Protein AF-U4L2K5-F1 (afdb_monomer_lite)

Sequence (339 aa):
MEVSTLPKITPEMVKQIQQLEGQKTSLEKEVEFLRQKEIHLQKEVDKTGQDVFSKDMAMVLKRYYEMEEQFGQMKKEIKQDVKNVLAKKEKKIVQQVQGHLVETEKRMQGNFVDNVKKMQEHVEKRLGETEDHFKQQSAGRVIENEKQIQQKVKESIVEHGQKIRKQLDKCLEDNEKKMQEHEKEVKQQVNQRIEENEKKMKEQTDIILTSDSLMKEATHKAVDAHTIVLGETVNEQGYFTTMIPMKRLPDNMVQITGAYGGGCLYVELDKIKTYDDFKNLIRSVWGLDLKLVGNSSYLIDGWASYFDVNWPGPYLKFKRIIITPYYNCPEEHLVNCTT

Organism: Pyronema omphalodes (strain CBS 100304) (NCBI:txid1076935)

Structure (mmCIF, N/CA/C/O backbone):
data_AF-U4L2K5-F1
#
_entry.id   AF-U4L2K5-F1
#
loop_
_atom_site.group_PDB
_atom_site.id
_atom_site.type_symbol
_atom_site.label_atom_id
_atom_site.label_alt_id
_atom_site.label_comp_id
_atom_site.label_asym_id
_atom_site.label_entity_id
_atom_site.label_seq_id
_atom_site.pdbx_PDB_ins_code
_atom_site.Cartn_x
_atom_site.Cartn_y
_atom_site.Cartn_z
_atom_site.occupancy
_atom_site.B_iso_or_equiv
_atom_site.auth_seq_id
_atom_site.auth_comp_id
_atom_site.auth_asym_id
_atom_site.auth_atom_id
_atom_site.pdbx_PDB_model_num
ATOM 1 N N . MET A 1 1 ? -40.982 11.598 57.423 1.00 38.91 1 MET A N 1
ATOM 2 C CA . MET A 1 1 ? -41.996 12.191 58.319 1.00 38.91 1 MET A CA 1
ATOM 3 C C . MET A 1 1 ? -43.340 11.640 57.884 1.00 38.91 1 MET A C 1
ATOM 5 O O . MET A 1 1 ? -43.908 12.153 56.932 1.00 38.91 1 MET A O 1
ATOM 9 N N . GLU A 1 2 ? -43.791 10.542 58.488 1.00 37.28 2 GLU A N 1
ATOM 10 C CA . GLU A 1 2 ? -45.119 9.984 58.210 1.00 37.28 2 GLU A CA 1
ATOM 11 C C . GLU A 1 2 ? -46.118 10.537 59.225 1.00 37.28 2 GLU A C 1
ATOM 13 O O . GLU A 1 2 ? -45.941 10.422 60.438 1.00 37.28 2 GLU A O 1
ATOM 18 N N . VAL A 1 3 ? -47.137 11.211 58.697 1.00 44.41 3 VAL A N 1
ATOM 19 C CA . VAL A 1 3 ? -48.246 11.807 59.438 1.00 44.41 3 VAL A CA 1
ATOM 20 C C . VAL A 1 3 ? -49.166 10.672 59.890 1.00 44.41 3 VAL A C 1
ATOM 22 O O . VAL A 1 3 ? -49.877 10.083 59.079 1.00 44.41 3 VAL A O 1
ATOM 25 N N . SER A 1 4 ? -49.130 10.350 61.186 1.00 37.19 4 SER A N 1
ATOM 26 C CA . SER A 1 4 ? -50.025 9.369 61.807 1.00 37.19 4 SER A CA 1
ATOM 27 C C . SER A 1 4 ? -51.465 9.882 61.746 1.00 37.19 4 SER A C 1
ATOM 29 O O . SER A 1 4 ? -51.830 10.852 62.413 1.00 37.19 4 SER A O 1
ATOM 31 N N . THR A 1 5 ? -52.273 9.268 60.886 1.00 47.41 5 THR A N 1
ATOM 32 C CA . THR A 1 5 ? -53.697 9.568 60.738 1.00 47.41 5 THR A CA 1
ATOM 33 C C . THR A 1 5 ? -54.486 8.794 61.793 1.00 47.41 5 THR A C 1
ATOM 35 O O . THR A 1 5 ? -54.410 7.570 61.875 1.00 47.41 5 THR A O 1
ATOM 38 N N . LEU A 1 6 ? -55.232 9.523 62.632 1.00 47.41 6 LEU A N 1
ATOM 39 C CA . LEU A 1 6 ? -56.111 8.957 63.661 1.00 47.41 6 LEU A CA 1
ATOM 40 C C . LEU A 1 6 ? -57.163 8.022 63.027 1.00 47.41 6 LEU A C 1
ATOM 42 O O . LEU A 1 6 ? -57.763 8.390 62.011 1.00 47.41 6 LEU A O 1
ATOM 46 N N . PRO A 1 7 ? -57.422 6.838 63.614 1.00 53.41 7 PRO A N 1
ATOM 47 C CA . PRO A 1 7 ? -58.379 5.883 63.069 1.00 53.41 7 PRO A CA 1
ATOM 48 C C . PRO A 1 7 ? -59.796 6.472 63.038 1.00 53.41 7 PRO A C 1
ATOM 50 O O . PRO A 1 7 ? -60.310 6.967 64.042 1.00 53.41 7 PRO A O 1
ATOM 53 N N . LYS A 1 8 ? -60.430 6.409 61.860 1.00 64.25 8 LYS A N 1
ATOM 54 C CA . LYS A 1 8 ? -61.833 6.789 61.653 1.00 64.25 8 LYS A CA 1
ATOM 55 C C . LYS A 1 8 ? -62.739 5.841 62.443 1.00 64.25 8 LYS A C 1
ATOM 57 O O . LYS A 1 8 ? -62.682 4.630 62.247 1.00 64.25 8 LYS A O 1
ATOM 62 N N . ILE A 1 9 ? -63.583 6.409 63.305 1.00 59.47 9 ILE A N 1
ATOM 63 C CA . ILE A 1 9 ? -64.599 5.690 64.086 1.00 59.47 9 ILE A CA 1
ATOM 64 C C . ILE A 1 9 ? -65.536 4.965 63.111 1.00 59.47 9 ILE A C 1
ATOM 66 O O . ILE A 1 9 ? -66.189 5.603 62.284 1.00 59.47 9 ILE A O 1
ATOM 70 N N . THR A 1 10 ? -65.582 3.634 63.178 1.00 70.81 10 THR A N 1
ATOM 71 C CA . THR A 1 10 ? -66.455 2.826 62.319 1.00 70.81 10 THR A CA 1
ATOM 72 C C . THR A 1 10 ? -67.889 2.795 62.869 1.00 70.81 10 THR A C 1
ATOM 74 O O . THR A 1 10 ? -68.088 2.935 64.078 1.00 70.81 10 THR A O 1
ATOM 77 N N . PRO A 1 11 ? -68.915 2.574 62.022 1.00 76.06 11 PRO A N 1
ATOM 78 C CA . PRO A 1 11 ? -70.312 2.446 62.465 1.00 76.06 11 PRO A CA 1
ATOM 79 C C . PRO A 1 11 ? -70.510 1.389 63.564 1.00 76.06 11 PRO A C 1
ATOM 81 O O . PRO A 1 11 ? -71.380 1.508 64.423 1.00 76.06 11 PRO A O 1
ATOM 84 N N . GLU A 1 12 ? -69.654 0.370 63.568 1.00 74.62 12 GLU A N 1
ATOM 85 C CA . GLU A 1 12 ? -69.639 -0.707 64.553 1.00 74.62 12 GLU A CA 1
ATOM 86 C C . GLU A 1 12 ? -69.120 -0.242 65.924 1.00 74.62 12 GLU A C 1
ATOM 88 O O . GLU A 1 12 ? -69.688 -0.606 66.954 1.00 74.62 12 GLU A O 1
ATOM 93 N N . MET A 1 13 ? -68.128 0.659 65.946 1.00 72.00 13 MET A N 1
ATOM 94 C CA . MET A 1 13 ? -67.676 1.327 67.173 1.00 72.00 13 MET A CA 1
ATOM 95 C C . MET A 1 13 ? -68.765 2.244 67.746 1.00 72.00 13 MET A C 1
ATOM 97 O O . MET A 1 13 ? -68.946 2.280 68.959 1.00 72.00 13 MET A O 1
ATOM 101 N N . VAL A 1 14 ? -69.544 2.929 66.899 1.00 76.44 14 VAL A N 1
ATOM 102 C CA . VAL A 1 14 ? -70.680 3.762 67.348 1.00 76.44 14 VAL A CA 1
ATOM 103 C C . VAL A 1 14 ? -71.765 2.910 68.015 1.00 76.44 14 VAL A C 1
ATOM 105 O O . VAL A 1 14 ? -72.284 3.278 69.069 1.00 76.44 14 VAL A O 1
ATOM 108 N N . LYS A 1 15 ? -72.071 1.734 67.452 1.00 81.56 15 LYS A N 1
ATOM 109 C CA . LYS A 1 15 ? -73.051 0.800 68.024 1.00 81.56 15 LYS A CA 1
ATOM 110 C C . LYS A 1 15 ? -72.598 0.240 69.378 1.00 81.56 15 LYS A C 1
ATOM 112 O O . LYS A 1 15 ? -73.410 0.126 70.293 1.00 81.56 15 LYS A O 1
ATOM 117 N N . GLN A 1 16 ? -71.305 -0.057 69.529 1.00 77.06 16 GLN A N 1
ATOM 118 C CA . GLN A 1 16 ? -70.734 -0.461 70.819 1.00 77.06 16 GLN A CA 1
ATOM 119 C C . GLN A 1 16 ? -70.794 0.669 71.853 1.00 77.06 16 GLN A C 1
ATOM 121 O O . GLN A 1 16 ? -71.140 0.409 73.002 1.00 77.06 16 GLN A O 1
ATOM 126 N N . ILE A 1 17 ? -70.527 1.919 71.452 1.00 77.38 17 ILE A N 1
ATOM 127 C CA . ILE A 1 17 ? -70.644 3.085 72.342 1.00 77.38 17 ILE A CA 1
ATOM 128 C C . ILE A 1 17 ? -72.085 3.236 72.853 1.00 77.38 17 ILE A C 1
ATOM 130 O O . ILE A 1 17 ? -72.279 3.334 74.060 1.00 77.38 17 ILE A O 1
ATOM 134 N N . GLN A 1 18 ? -73.099 3.146 71.984 1.00 81.81 18 GLN A N 1
ATOM 135 C CA . GLN A 1 18 ? -74.509 3.215 72.407 1.00 81.81 18 GLN A CA 1
ATOM 136 C C . GLN A 1 18 ? -74.919 2.064 73.335 1.00 81.81 18 GLN A C 1
ATOM 138 O O . GLN A 1 18 ? -75.668 2.262 74.292 1.00 81.81 18 GLN A O 1
ATOM 143 N N . GLN A 1 19 ? -74.425 0.851 73.079 1.00 83.06 19 GLN A N 1
ATOM 144 C CA . GLN A 1 19 ? -74.710 -0.297 73.938 1.00 83.06 19 GLN A CA 1
ATOM 145 C C . GLN A 1 19 ? -74.076 -0.130 75.328 1.00 83.06 19 GLN A C 1
ATOM 147 O O . GLN A 1 19 ? -74.708 -0.448 76.337 1.00 83.06 19 GLN A O 1
ATOM 152 N N . LEU A 1 20 ? -72.861 0.422 75.387 1.00 82.00 20 LEU A N 1
ATOM 153 C CA . LEU A 1 20 ? -72.182 0.762 76.637 1.00 82.00 20 LEU A CA 1
ATOM 154 C C . LEU A 1 20 ? -72.890 1.901 77.384 1.00 82.00 20 LEU A C 1
ATOM 156 O O . LEU A 1 20 ? -73.003 1.841 78.607 1.00 82.00 20 LEU A O 1
ATOM 160 N N . GLU A 1 21 ? -73.421 2.904 76.681 1.00 81.38 21 GLU A N 1
ATOM 161 C CA . GLU A 1 21 ? -74.226 3.973 77.288 1.00 81.38 21 GLU A CA 1
ATOM 162 C C . GLU A 1 21 ? -75.517 3.435 77.916 1.00 81.38 21 GLU A C 1
ATOM 164 O O . GLU A 1 21 ? -75.841 3.808 79.046 1.00 81.38 21 GLU A O 1
ATOM 169 N N . GLY A 1 22 ? -76.207 2.502 77.249 1.00 83.69 22 GLY A N 1
ATOM 170 C CA . GLY A 1 22 ? -77.391 1.836 77.800 1.00 83.69 22 GLY A CA 1
ATOM 171 C C . GLY A 1 22 ? -77.080 0.983 79.035 1.00 83.69 22 GLY A C 1
ATOM 172 O O . GLY A 1 22 ? -77.807 1.026 80.029 1.00 83.69 22 GLY A O 1
ATOM 173 N N . GLN A 1 23 ? -75.958 0.254 79.019 1.00 81.56 23 GLN A N 1
ATOM 174 C CA . GLN A 1 23 ? -75.482 -0.487 80.193 1.00 81.56 23 GLN A CA 1
ATOM 175 C C . GLN A 1 23 ? -75.132 0.451 81.352 1.00 81.56 23 GLN A C 1
ATOM 177 O O . GLN A 1 23 ? -75.484 0.167 82.497 1.00 81.56 23 GLN A O 1
ATOM 182 N N . LYS A 1 24 ? -74.508 1.599 81.058 1.00 84.88 24 LYS A N 1
ATOM 183 C CA . LYS A 1 24 ? -74.199 2.628 82.054 1.00 84.88 24 LYS A CA 1
ATOM 184 C C . LYS A 1 24 ? -75.468 3.165 82.718 1.00 84.88 24 LYS A C 1
ATOM 186 O O . LYS A 1 24 ? -75.514 3.227 83.941 1.00 84.88 24 LYS A O 1
ATOM 191 N N . THR A 1 25 ? -76.516 3.476 81.949 1.00 83.94 25 THR A N 1
ATOM 192 C CA . THR A 1 25 ? -77.774 3.996 82.523 1.00 83.94 25 THR A CA 1
ATOM 193 C C . THR A 1 25 ? -78.495 2.953 83.377 1.00 83.94 25 THR A C 1
ATOM 195 O O . THR A 1 25 ? -79.117 3.294 84.383 1.00 83.94 25 THR A O 1
ATOM 198 N N . SER A 1 26 ? -78.426 1.675 82.990 1.00 84.81 26 SER A N 1
ATOM 199 C CA . SER A 1 26 ? -78.981 0.576 83.788 1.00 84.81 26 SER A CA 1
ATOM 200 C C . SER A 1 26 ? -78.246 0.426 85.121 1.00 84.81 26 SER A C 1
ATOM 202 O O . SER A 1 26 ? -78.888 0.320 86.163 1.00 84.81 26 SER A O 1
ATOM 204 N N . LEU A 1 27 ? -76.911 0.477 85.094 1.00 83.69 27 LEU A N 1
ATOM 205 C CA . LEU A 1 27 ? -76.077 0.411 86.295 1.00 83.69 27 LEU A CA 1
ATOM 206 C C . LEU A 1 27 ? -76.299 1.616 87.216 1.00 83.69 27 LEU A C 1
ATOM 208 O O . LEU A 1 27 ? -76.388 1.443 88.426 1.00 83.69 27 LEU A O 1
ATOM 212 N N . GLU A 1 28 ? -76.446 2.825 86.670 1.00 85.62 28 GLU A N 1
ATOM 213 C CA . GLU A 1 28 ? -76.750 4.024 87.466 1.00 85.62 28 GLU A CA 1
ATOM 214 C C . GLU A 1 28 ? -78.087 3.893 88.215 1.00 85.62 28 GLU A C 1
ATOM 216 O O . GLU A 1 28 ? -78.164 4.241 89.393 1.00 85.62 28 GLU A O 1
ATOM 221 N N . LYS A 1 29 ? -79.122 3.321 87.580 1.00 87.69 29 LYS A N 1
ATOM 222 C CA . LYS A 1 29 ? -80.415 3.054 88.238 1.00 87.69 29 LYS A CA 1
ATOM 223 C C . LYS A 1 29 ? -80.310 2.007 89.346 1.00 87.69 29 LYS A C 1
ATOM 225 O O . LYS A 1 29 ? -80.959 2.149 90.379 1.00 87.69 29 LYS A O 1
ATOM 230 N N . GLU A 1 30 ? -79.510 0.966 89.141 1.00 83.38 30 GLU A N 1
ATOM 231 C CA . GLU A 1 30 ? -79.299 -0.081 90.142 1.00 83.38 30 GLU A CA 1
ATOM 232 C C . GLU A 1 30 ? -78.505 0.440 91.348 1.00 83.38 30 GLU A C 1
ATOM 234 O O . GLU A 1 30 ? -78.874 0.173 92.491 1.00 83.38 30 GLU A O 1
ATOM 239 N N . VAL A 1 31 ? -77.484 1.272 91.114 1.00 82.81 31 VAL A N 1
ATOM 240 C CA . VAL A 1 31 ? -76.741 1.960 92.183 1.00 82.81 31 VAL A CA 1
ATOM 241 C C . VAL A 1 31 ? -77.657 2.885 92.988 1.00 82.81 31 VAL A C 1
ATOM 243 O O . VAL A 1 31 ? -77.577 2.900 94.216 1.00 82.81 31 VAL A O 1
ATOM 246 N N . GLU A 1 32 ? -78.557 3.620 92.332 1.00 86.19 32 GLU A N 1
ATOM 247 C CA . GLU A 1 32 ? -79.515 4.492 93.021 1.00 86.19 32 GLU A CA 1
ATOM 248 C C . GLU A 1 32 ? -80.523 3.688 93.861 1.00 86.19 32 GLU A C 1
ATOM 250 O O . GLU A 1 32 ? -80.792 4.030 95.014 1.00 86.19 32 GLU A O 1
ATOM 255 N N . PHE A 1 33 ? -81.022 2.565 93.332 1.00 86.50 33 PHE A N 1
ATOM 256 C CA . PHE A 1 33 ? -81.878 1.642 94.083 1.00 86.50 33 PHE A CA 1
ATOM 257 C C . PHE A 1 33 ? -81.169 1.082 95.325 1.00 86.50 33 PHE A C 1
ATOM 259 O O . PHE A 1 33 ? -81.748 1.044 96.414 1.00 86.50 33 PHE A O 1
ATOM 266 N N . LEU A 1 34 ? -79.900 0.688 95.187 1.00 82.25 34 LEU A N 1
ATOM 267 C CA . LEU A 1 34 ? -79.103 0.182 96.301 1.00 82.25 34 LEU A CA 1
ATOM 268 C C . LEU A 1 34 ? -78.841 1.263 97.359 1.00 82.25 34 LEU A C 1
ATOM 270 O O . LEU A 1 34 ? -78.995 0.972 98.545 1.00 82.25 34 LEU A O 1
ATOM 274 N N . ARG A 1 35 ? -78.567 2.514 96.963 1.00 83.19 35 ARG A N 1
ATOM 275 C CA . ARG A 1 35 ? -78.463 3.650 97.901 1.00 83.19 35 ARG A CA 1
ATOM 276 C C . ARG A 1 35 ? -79.750 3.886 98.681 1.00 83.19 35 ARG A C 1
ATOM 278 O O . ARG A 1 35 ? -79.703 4.130 99.884 1.00 83.19 35 ARG A O 1
ATOM 285 N N . GLN A 1 36 ? -80.914 3.792 98.036 1.00 82.19 36 GLN A N 1
ATOM 286 C CA . GLN A 1 36 ? -82.183 3.934 98.756 1.00 82.19 36 GLN A CA 1
ATOM 287 C C . GLN A 1 36 ? -82.405 2.809 99.771 1.00 82.19 36 GLN A C 1
ATOM 289 O O . GLN A 1 36 ? -82.884 3.061 100.880 1.00 82.19 36 GLN A O 1
ATOM 294 N N . LYS A 1 37 ? -82.018 1.578 99.423 1.00 80.81 37 LYS A N 1
ATOM 295 C CA . LYS A 1 37 ? -82.092 0.430 100.333 1.00 80.81 37 LYS A CA 1
ATOM 296 C C . LYS A 1 37 ? -81.130 0.574 101.517 1.00 80.81 37 LYS A C 1
ATOM 298 O O . LYS A 1 37 ? -81.515 0.270 102.643 1.00 80.81 37 LYS A O 1
ATOM 303 N N . GLU A 1 38 ? -79.927 1.095 101.284 1.00 77.44 38 GLU A N 1
ATOM 304 C CA . GLU A 1 38 ? -78.950 1.427 102.327 1.00 77.44 38 GLU A CA 1
ATOM 305 C C . GLU A 1 38 ? -79.503 2.480 103.300 1.00 77.44 38 GLU A C 1
ATOM 307 O O . GLU A 1 38 ? -79.498 2.258 104.507 1.00 77.44 38 GLU A O 1
ATOM 312 N N . ILE A 1 39 ? -80.091 3.572 102.793 1.00 80.44 39 ILE A N 1
ATOM 313 C CA . ILE A 1 39 ? -80.720 4.612 103.629 1.00 80.44 39 ILE A CA 1
ATOM 314 C C . ILE A 1 39 ? -81.866 4.036 104.477 1.00 80.44 39 ILE A C 1
ATOM 316 O O . ILE A 1 39 ? -82.039 4.426 105.634 1.00 80.44 39 ILE A O 1
ATOM 320 N N . HIS A 1 40 ? -82.666 3.118 103.925 1.00 78.69 40 HIS A N 1
ATOM 321 C CA . HIS A 1 40 ? -83.733 2.462 104.681 1.00 78.69 40 HIS A CA 1
ATOM 322 C C . HIS A 1 40 ? -83.171 1.572 105.797 1.00 78.69 40 HIS A C 1
ATOM 324 O O . HIS A 1 40 ? -83.651 1.654 106.929 1.00 78.69 40 HIS A O 1
ATOM 330 N N . LEU A 1 41 ? -82.164 0.751 105.500 1.00 76.31 41 LEU A N 1
ATOM 331 C CA . LEU A 1 41 ? -81.536 -0.121 106.492 1.00 76.31 41 LEU A CA 1
ATOM 332 C C . LEU A 1 41 ? -80.836 0.691 107.587 1.00 76.31 41 LEU A C 1
ATOM 334 O O . LEU A 1 41 ? -80.987 0.369 108.761 1.00 76.31 41 LEU A O 1
ATOM 338 N N . GLN A 1 42 ? -80.176 1.799 107.238 1.00 72.38 42 GLN A N 1
ATOM 339 C CA . GLN A 1 42 ? -79.571 2.710 108.211 1.00 72.38 42 GLN A CA 1
ATOM 340 C C . GLN A 1 42 ? -80.623 3.271 109.186 1.00 72.38 42 GLN A C 1
ATOM 342 O O . GLN A 1 42 ? -80.411 3.266 110.395 1.00 72.38 42 GLN A O 1
ATOM 347 N N . LYS A 1 43 ? -81.810 3.648 108.682 1.00 76.44 43 LYS A N 1
ATOM 348 C CA . LYS A 1 43 ? -82.945 4.093 109.515 1.00 76.44 43 LYS A CA 1
ATOM 349 C C . LYS A 1 43 ? -83.533 2.996 110.407 1.00 76.44 43 LYS A C 1
ATOM 351 O O . LYS A 1 43 ? -84.121 3.325 111.436 1.00 76.44 43 LYS A O 1
ATOM 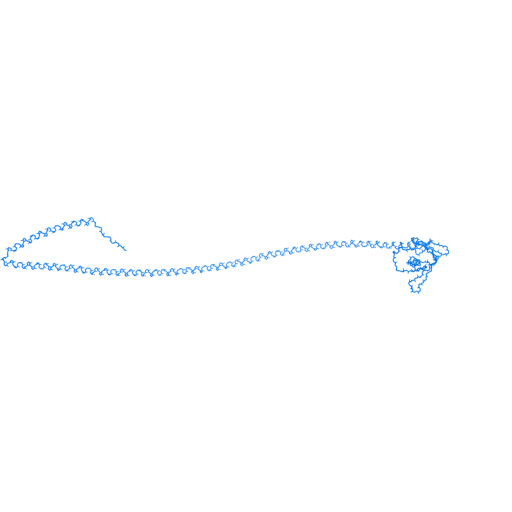356 N N . GLU A 1 44 ? -83.460 1.723 110.017 1.00 67.88 44 GLU A N 1
ATOM 357 C CA . GLU A 1 44 ? -83.874 0.610 110.885 1.00 67.88 44 GLU A CA 1
ATOM 358 C C . GLU A 1 44 ? -82.842 0.336 111.976 1.00 67.88 44 GLU A C 1
ATOM 360 O O . GLU A 1 44 ? -83.218 0.196 113.139 1.00 67.88 44 GLU A O 1
ATOM 365 N N . VAL A 1 45 ? -81.553 0.360 111.629 1.00 64.56 45 VAL A N 1
ATOM 366 C CA . VAL A 1 45 ? -80.449 0.207 112.586 1.00 64.56 45 VAL A CA 1
ATOM 367 C C . VAL A 1 45 ? -80.507 1.299 113.661 1.00 64.56 45 VAL A C 1
ATOM 369 O O . VAL A 1 45 ? -80.427 0.978 114.850 1.00 64.56 45 VAL A O 1
ATOM 372 N N . ASP A 1 46 ? -80.764 2.553 113.271 1.00 65.62 46 ASP A N 1
ATOM 373 C CA . ASP A 1 46 ? -80.918 3.686 114.197 1.00 65.62 46 ASP A CA 1
ATOM 374 C C . ASP A 1 46 ? -82.132 3.531 115.145 1.00 65.62 46 ASP A C 1
ATOM 376 O O . ASP A 1 46 ? -82.118 4.058 116.259 1.00 65.62 46 ASP A O 1
ATOM 380 N N . LYS A 1 47 ? -83.174 2.774 114.758 1.00 64.62 47 LYS A N 1
ATOM 381 C CA . LYS A 1 47 ? -84.355 2.490 115.605 1.00 64.62 47 LYS A CA 1
ATOM 382 C C . LYS A 1 47 ? -84.132 1.359 116.612 1.00 64.62 47 LYS A C 1
ATOM 384 O O . LYS A 1 47 ? -84.801 1.329 117.641 1.00 64.62 47 LYS A O 1
ATOM 389 N N . THR A 1 48 ? -83.203 0.445 116.345 1.00 56.03 48 THR A N 1
ATOM 390 C CA . THR A 1 48 ? -82.880 -0.712 117.209 1.00 56.03 48 THR A CA 1
ATOM 391 C C . THR A 1 48 ? -81.737 -0.458 118.205 1.00 56.03 48 THR A C 1
ATOM 393 O O . THR A 1 48 ? -81.248 -1.383 118.856 1.00 56.03 48 THR A O 1
ATOM 396 N N . GLY A 1 49 ? -81.305 0.798 118.353 1.00 49.28 49 GLY A N 1
ATOM 397 C CA . GLY A 1 49 ? -80.159 1.229 119.161 1.00 49.28 49 GLY A CA 1
ATOM 398 C C . GLY A 1 49 ? -80.316 1.181 120.690 1.00 49.28 49 GLY A C 1
ATOM 399 O O . GLY A 1 49 ? -79.834 2.092 121.358 1.00 49.28 49 GLY A O 1
ATOM 400 N N . GLN A 1 50 ? -80.957 0.154 121.262 1.00 50.62 50 GLN A N 1
ATOM 401 C CA . GLN A 1 50 ? -80.973 -0.084 122.720 1.00 50.62 50 GLN A CA 1
ATOM 402 C C . GLN A 1 50 ? -80.823 -1.562 123.132 1.00 50.62 50 GLN A C 1
ATOM 404 O O . GLN A 1 50 ? -81.155 -1.912 124.261 1.00 50.62 50 GLN A O 1
ATOM 409 N N . ASP A 1 51 ? -80.277 -2.425 122.268 1.00 51.19 51 ASP A N 1
ATOM 410 C CA . ASP A 1 51 ? -79.941 -3.807 122.638 1.00 51.19 51 ASP A CA 1
ATOM 411 C C . ASP A 1 51 ? -78.425 -4.058 122.568 1.00 51.19 51 ASP A C 1
ATOM 413 O O . ASP A 1 51 ? -77.743 -3.646 121.624 1.00 51.19 51 ASP A O 1
ATOM 417 N N . VAL A 1 52 ? -77.880 -4.725 123.587 1.00 55.19 52 VAL A N 1
ATOM 418 C CA . VAL A 1 52 ? -76.442 -5.024 123.735 1.00 55.19 52 VAL A CA 1
ATOM 419 C C . VAL A 1 52 ? -75.945 -5.886 122.564 1.00 55.19 52 VAL A C 1
ATOM 421 O O . VAL A 1 52 ? -74.811 -5.723 122.116 1.00 55.19 52 VAL A O 1
ATOM 424 N N . PHE A 1 53 ? -76.826 -6.712 121.991 1.00 60.25 53 PHE A N 1
ATOM 425 C CA . PHE A 1 53 ? -76.557 -7.542 120.813 1.00 60.25 53 PHE A CA 1
ATOM 426 C C . PHE A 1 53 ? -76.277 -6.726 119.535 1.00 60.25 53 PHE A C 1
ATOM 428 O O . PHE A 1 53 ? -75.424 -7.094 118.722 1.00 60.25 53 PHE A O 1
ATOM 435 N N . SER A 1 54 ? -76.938 -5.576 119.368 1.00 65.12 54 SER A N 1
ATOM 436 C CA . SER A 1 54 ? -76.777 -4.696 118.200 1.00 65.12 54 SER A CA 1
ATOM 437 C C . SER A 1 54 ? -75.379 -4.073 118.134 1.00 65.12 54 SER A C 1
ATOM 439 O O . SER A 1 54 ? -74.853 -3.818 117.050 1.00 65.12 54 SER A O 1
ATOM 441 N N . LYS A 1 55 ? -74.740 -3.864 119.292 1.00 68.56 55 LYS A N 1
ATOM 442 C CA . LYS A 1 55 ? -73.390 -3.297 119.390 1.00 68.56 55 LYS A CA 1
ATOM 443 C C . LYS A 1 55 ? -72.311 -4.290 118.945 1.00 68.56 55 LYS A C 1
ATOM 445 O O . LYS A 1 55 ? -71.390 -3.897 118.228 1.00 68.56 55 LYS A O 1
ATOM 450 N N . ASP A 1 56 ? -72.449 -5.563 119.310 1.00 73.31 56 ASP A N 1
ATOM 451 C CA . ASP A 1 56 ? -71.531 -6.620 118.871 1.00 73.31 56 ASP A CA 1
ATOM 452 C C . ASP A 1 56 ? -71.676 -6.898 117.370 1.00 73.31 56 ASP A C 1
ATOM 454 O O . ASP A 1 56 ? -70.674 -6.979 116.657 1.00 73.31 56 ASP A O 1
ATOM 458 N N . MET A 1 57 ? -72.907 -6.926 116.849 1.00 80.62 57 MET A N 1
ATOM 459 C CA . MET A 1 57 ? -73.157 -7.074 115.411 1.00 80.62 57 MET A CA 1
ATOM 460 C C . MET A 1 57 ? -72.604 -5.891 114.596 1.00 80.62 57 MET A C 1
ATOM 462 O O . MET A 1 57 ? -71.988 -6.094 113.549 1.00 80.62 57 MET A O 1
ATOM 466 N N . ALA A 1 58 ? -72.738 -4.656 115.094 1.00 77.25 58 ALA A N 1
ATOM 467 C CA . ALA A 1 58 ? -72.140 -3.476 114.469 1.00 77.25 58 ALA A CA 1
ATOM 468 C C . ALA A 1 58 ? -70.601 -3.543 114.438 1.00 77.25 58 ALA A C 1
ATOM 470 O O . ALA A 1 58 ? -69.988 -3.157 113.442 1.00 77.25 58 ALA A O 1
ATOM 471 N N . MET A 1 59 ? -69.959 -4.077 115.486 1.00 81.56 59 MET A N 1
ATOM 472 C CA . MET A 1 59 ? -68.509 -4.314 115.483 1.00 81.56 59 MET A CA 1
ATOM 473 C C . MET A 1 59 ? -68.090 -5.381 114.465 1.00 81.56 59 MET A C 1
ATOM 475 O O . MET A 1 59 ? -67.065 -5.212 113.801 1.00 81.56 59 MET A O 1
ATOM 479 N N . VAL A 1 60 ? -68.868 -6.457 114.314 1.00 82.94 60 VAL A N 1
ATOM 480 C CA . VAL A 1 60 ? -68.611 -7.503 113.310 1.00 82.94 60 VAL A CA 1
ATOM 481 C C . VAL A 1 60 ? -68.740 -6.944 111.891 1.00 82.94 60 VAL A C 1
ATOM 483 O O . VAL A 1 60 ? -67.835 -7.140 111.081 1.00 82.94 60 VAL A O 1
ATOM 486 N N . LEU A 1 61 ? -69.806 -6.193 111.601 1.00 83.81 61 LEU A N 1
ATOM 487 C CA . LEU A 1 61 ? -70.008 -5.555 110.296 1.00 83.81 61 LEU A CA 1
ATOM 488 C C . LEU A 1 61 ? -68.910 -4.537 109.981 1.00 83.81 61 LEU A C 1
ATOM 490 O O . LEU A 1 61 ? -68.389 -4.525 108.870 1.00 83.81 61 LEU A O 1
ATOM 494 N N . LYS A 1 62 ? -68.495 -3.734 110.967 1.00 86.06 62 LYS A N 1
ATOM 495 C CA . LYS A 1 62 ? -67.376 -2.800 110.807 1.00 86.06 62 LYS A CA 1
ATOM 496 C C . LYS A 1 62 ? -66.085 -3.526 110.417 1.00 86.06 62 LYS A C 1
ATOM 498 O O . LYS A 1 62 ? -65.451 -3.138 109.442 1.00 86.06 62 LYS A O 1
ATOM 503 N N . ARG A 1 63 ? -65.730 -4.610 111.119 1.00 84.62 63 ARG A N 1
ATOM 504 C CA . ARG A 1 63 ? -64.553 -5.429 110.773 1.00 84.62 63 ARG A CA 1
ATOM 505 C C . ARG A 1 63 ? -64.673 -6.074 109.394 1.00 84.62 63 ARG A C 1
ATOM 507 O O . ARG A 1 63 ? -63.665 -6.218 108.712 1.00 84.62 63 ARG A O 1
ATOM 514 N N . TYR A 1 64 ? -65.878 -6.472 108.988 1.00 86.12 64 TYR A N 1
ATOM 515 C CA . TYR A 1 64 ? -66.116 -7.019 107.653 1.00 86.12 64 TYR A CA 1
ATOM 516 C C . TYR A 1 64 ? -65.849 -5.972 106.566 1.00 86.12 64 TYR A C 1
ATOM 518 O O . TYR A 1 64 ? -65.081 -6.248 105.650 1.00 86.12 64 TYR A O 1
ATOM 526 N N . TYR A 1 65 ? -66.393 -4.759 106.705 1.00 87.12 65 TYR A N 1
ATOM 527 C CA . TYR A 1 65 ? -66.131 -3.666 105.763 1.00 87.12 65 TYR A CA 1
ATOM 528 C C . TYR A 1 65 ? -64.658 -3.239 105.751 1.00 87.12 65 TYR A C 1
ATOM 530 O O . TYR A 1 65 ? -64.109 -3.006 104.679 1.00 87.12 65 TYR A O 1
ATOM 538 N N . GLU A 1 66 ? -63.989 -3.199 106.909 1.00 89.25 66 GLU A N 1
ATOM 539 C CA . GLU A 1 66 ? -62.541 -2.950 106.991 1.00 89.25 66 GLU A CA 1
ATOM 540 C C . GLU A 1 66 ? -61.740 -4.038 106.252 1.00 89.25 66 GLU A C 1
ATOM 542 O O . GLU A 1 66 ? -60.820 -3.722 105.499 1.00 89.25 66 GLU A O 1
ATOM 547 N N . MET A 1 67 ? -62.103 -5.317 106.410 1.00 91.50 67 MET A N 1
ATOM 548 C CA . MET A 1 67 ? -61.480 -6.415 105.659 1.00 91.50 67 MET A CA 1
ATOM 549 C C . MET A 1 67 ? -61.763 -6.325 104.159 1.00 91.50 67 MET A C 1
ATOM 551 O O . MET A 1 67 ? -60.860 -6.558 103.362 1.00 91.50 67 MET A O 1
ATOM 555 N N . GLU A 1 68 ? -62.986 -5.989 103.755 1.00 88.06 68 GLU A N 1
ATOM 556 C CA . GLU A 1 68 ? -63.354 -5.831 102.347 1.00 88.06 68 GLU A CA 1
ATOM 557 C C . GLU A 1 68 ? -62.614 -4.652 101.703 1.00 88.06 68 GLU A C 1
ATOM 559 O O . GLU A 1 68 ? -62.112 -4.772 100.583 1.00 88.06 68 GLU A O 1
ATOM 564 N N . GLU A 1 69 ? -62.451 -3.544 102.431 1.00 91.50 69 GLU A N 1
ATOM 565 C CA . GLU A 1 69 ? -61.636 -2.410 102.004 1.00 91.50 69 GLU A CA 1
ATOM 566 C C . GLU A 1 69 ? -60.164 -2.813 101.854 1.00 91.50 69 GLU A C 1
ATOM 568 O O . GLU A 1 69 ? -59.569 -2.559 100.802 1.00 91.50 69 GLU A O 1
ATOM 573 N N . GLN A 1 70 ? -59.588 -3.502 102.847 1.00 91.44 70 GLN A N 1
ATOM 574 C CA . GLN A 1 70 ? -58.222 -4.030 102.773 1.00 91.44 70 GLN A CA 1
ATOM 575 C C . GLN A 1 70 ? -58.050 -4.992 101.593 1.00 91.44 70 GLN A C 1
ATOM 577 O O . GLN A 1 70 ? -57.066 -4.904 100.859 1.00 91.44 70 GLN A O 1
ATOM 582 N N . PHE A 1 71 ? -59.019 -5.876 101.349 1.00 92.44 71 PHE A N 1
ATOM 583 C CA . PHE A 1 71 ? -58.994 -6.801 100.217 1.00 92.44 71 PHE A CA 1
ATOM 584 C C . PHE A 1 71 ? -59.111 -6.055 98.882 1.00 92.44 71 PHE A C 1
ATOM 586 O O . PHE A 1 71 ? -58.440 -6.392 97.904 1.00 92.44 71 PHE A O 1
ATOM 593 N N . GLY A 1 72 ? -59.921 -4.996 98.838 1.00 93.06 72 GLY A N 1
ATOM 594 C CA . GLY A 1 72 ? -60.037 -4.089 97.703 1.00 93.06 72 GLY A CA 1
ATOM 595 C C . GLY A 1 72 ? -58.731 -3.350 97.403 1.00 93.06 72 GLY A C 1
ATOM 596 O O . GLY A 1 72 ? -58.343 -3.250 96.235 1.00 93.06 72 GLY A O 1
ATOM 597 N N . GLN A 1 73 ? -58.029 -2.871 98.434 1.00 92.69 73 GLN A N 1
ATOM 598 C CA . GLN A 1 73 ? -56.704 -2.254 98.319 1.00 92.69 73 GLN A CA 1
ATOM 599 C C . GLN A 1 73 ? -55.663 -3.273 97.844 1.00 92.69 73 GLN A C 1
ATOM 601 O O . GLN A 1 73 ? -55.018 -3.045 96.822 1.00 92.69 73 GLN A O 1
ATOM 606 N N . MET A 1 74 ? -55.605 -4.450 98.470 1.00 94.06 74 MET A N 1
ATOM 607 C CA . MET A 1 74 ? -54.712 -5.542 98.076 1.00 94.06 74 MET A CA 1
ATOM 608 C C . MET A 1 74 ? -54.944 -5.972 96.620 1.00 94.06 74 MET A C 1
ATOM 610 O O . MET A 1 74 ? -54.001 -6.153 95.855 1.00 94.06 74 MET A O 1
ATOM 614 N N . LYS A 1 75 ? -56.203 -6.065 96.174 1.00 93.62 75 LYS A N 1
ATOM 615 C CA . LYS A 1 75 ? -56.542 -6.366 94.775 1.00 93.62 75 LYS A CA 1
ATOM 616 C C . LYS A 1 75 ? -56.045 -5.281 93.815 1.00 93.62 75 LYS A C 1
ATOM 618 O O . LYS A 1 75 ? -55.608 -5.607 92.708 1.00 93.62 75 LYS A O 1
ATOM 623 N N . LYS A 1 76 ? -56.113 -4.001 94.205 1.00 94.12 76 LYS A N 1
ATOM 624 C CA . LYS A 1 76 ? -55.566 -2.881 93.416 1.00 94.12 76 LYS A CA 1
ATOM 625 C C . LYS A 1 76 ? -54.039 -2.950 93.346 1.00 94.12 76 LYS A C 1
ATOM 627 O O . LYS A 1 76 ? -53.503 -2.796 92.250 1.00 94.12 76 LYS A O 1
ATOM 632 N N . GLU A 1 77 ? -53.367 -3.236 94.458 1.00 93.56 77 GLU A N 1
ATOM 633 C CA . GLU A 1 77 ? -51.910 -3.411 94.524 1.00 93.56 77 GLU A CA 1
ATOM 634 C C . GLU A 1 77 ? -51.444 -4.585 93.660 1.00 93.56 77 GLU A C 1
ATOM 636 O O . GLU A 1 77 ? -50.636 -4.384 92.757 1.00 93.56 77 GLU A O 1
ATOM 641 N N . ILE A 1 78 ? -52.046 -5.771 93.813 1.00 93.81 78 ILE A N 1
ATOM 642 C CA . ILE A 1 78 ? -51.743 -6.952 92.986 1.00 93.81 78 ILE A CA 1
ATOM 643 C C . ILE A 1 78 ? -51.948 -6.639 91.499 1.00 93.81 78 ILE A C 1
ATOM 645 O O . ILE A 1 78 ? -51.112 -6.981 90.661 1.00 93.81 78 ILE A O 1
ATOM 649 N N . LYS A 1 79 ? -53.046 -5.958 91.140 1.00 93.88 79 LYS A N 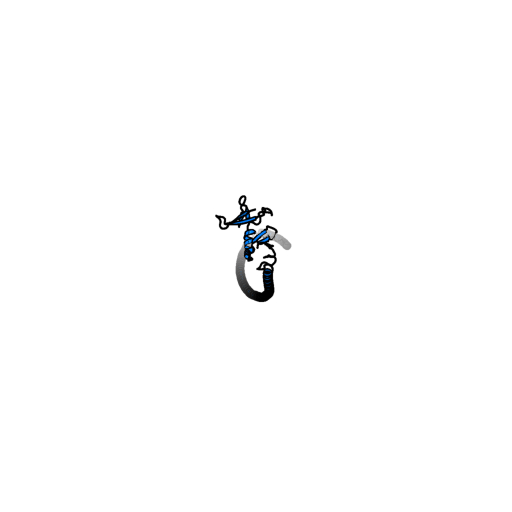1
ATOM 650 C CA . LYS A 1 79 ? -53.304 -5.557 89.749 1.00 93.88 79 LYS A CA 1
ATOM 651 C C . LYS A 1 79 ? -52.220 -4.608 89.227 1.00 93.88 79 LYS A C 1
ATOM 653 O O . LYS A 1 79 ? -51.803 -4.738 88.073 1.00 93.88 79 LYS A O 1
ATOM 658 N N . GLN A 1 80 ? -51.772 -3.665 90.053 1.00 94.31 80 GLN A N 1
ATOM 659 C CA . GLN A 1 80 ? -50.716 -2.726 89.695 1.00 94.31 80 GLN A CA 1
ATOM 660 C C . GLN A 1 80 ? -49.356 -3.426 89.561 1.00 94.31 80 GLN A C 1
ATOM 662 O O . GLN A 1 80 ? -48.636 -3.166 88.595 1.00 94.31 80 GLN A O 1
ATOM 667 N N . ASP A 1 81 ? -49.033 -4.365 90.447 1.00 93.69 81 ASP A N 1
ATOM 668 C CA . ASP A 1 81 ? -47.804 -5.156 90.393 1.00 93.69 81 ASP A CA 1
ATOM 669 C C . ASP A 1 81 ? -47.750 -6.049 89.159 1.00 93.69 81 ASP A C 1
ATOM 671 O O . ASP A 1 81 ? -46.746 -6.049 88.444 1.00 93.69 81 ASP A O 1
ATOM 675 N N . VAL A 1 82 ? -48.846 -6.736 88.828 1.00 93.44 82 VAL A N 1
ATOM 676 C CA . VAL A 1 82 ? -48.944 -7.524 87.590 1.00 93.44 82 VAL A CA 1
ATOM 677 C C . VAL A 1 82 ? -48.722 -6.633 86.367 1.00 93.44 82 VAL A C 1
ATOM 679 O O . VAL A 1 82 ? -47.945 -6.995 85.481 1.00 93.44 82 VAL A O 1
ATOM 682 N N . LYS A 1 83 ? -49.331 -5.439 86.330 1.00 94.94 83 LYS A N 1
ATOM 683 C CA . LYS A 1 83 ? -49.131 -4.471 85.240 1.00 94.94 83 LYS A CA 1
ATOM 684 C C . LYS A 1 83 ? -47.668 -4.027 85.139 1.00 94.94 83 LYS A C 1
ATOM 686 O O . LYS A 1 83 ? -47.113 -3.998 84.042 1.00 94.94 83 LYS A O 1
ATOM 691 N N . ASN A 1 84 ? -47.026 -3.732 86.268 1.00 95.12 84 ASN A N 1
ATOM 692 C CA . ASN A 1 84 ? -45.623 -3.324 86.323 1.00 95.12 84 ASN A CA 1
ATOM 693 C C . ASN A 1 84 ? -44.675 -4.453 85.880 1.00 95.12 84 ASN A C 1
ATOM 695 O O . ASN A 1 84 ? -43.725 -4.206 85.134 1.00 95.12 84 ASN A O 1
ATOM 699 N N . VAL A 1 85 ? -44.924 -5.695 86.311 1.00 93.94 85 VAL A N 1
ATOM 700 C CA . VAL A 1 85 ? -44.140 -6.877 85.915 1.00 93.94 85 VAL A CA 1
ATOM 701 C C . VAL A 1 85 ? -44.296 -7.156 84.423 1.00 93.94 85 VAL A C 1
ATOM 703 O O . VAL A 1 85 ? -43.290 -7.401 83.754 1.00 93.94 85 VAL A O 1
ATOM 706 N N . LEU A 1 86 ? -45.518 -7.082 83.887 1.00 92.75 86 LEU A N 1
ATOM 707 C CA . LEU A 1 86 ? -45.771 -7.249 82.456 1.00 92.75 86 LEU A CA 1
ATOM 708 C C . LEU A 1 86 ? -45.057 -6.173 81.637 1.00 92.75 86 LEU A C 1
ATOM 710 O O . LEU A 1 86 ? -44.302 -6.527 80.738 1.00 92.75 86 LEU A O 1
ATOM 714 N N . ALA A 1 87 ? -45.177 -4.896 82.009 1.00 94.25 87 ALA A N 1
ATOM 715 C CA . ALA A 1 87 ? -44.491 -3.805 81.315 1.00 94.25 87 ALA A CA 1
ATOM 716 C C . ALA A 1 87 ? -42.957 -3.955 81.352 1.00 94.25 87 ALA A C 1
ATOM 718 O O . ALA A 1 87 ? -42.276 -3.724 80.352 1.00 94.25 87 ALA A O 1
ATOM 719 N N . LYS A 1 88 ? -42.385 -4.389 82.488 1.00 94.62 88 LYS A N 1
ATOM 720 C CA . LYS A 1 88 ? -40.944 -4.681 82.595 1.00 94.62 88 LYS A CA 1
ATOM 721 C C . LYS A 1 88 ? -40.528 -5.849 81.696 1.00 94.62 88 LYS A C 1
ATOM 723 O O . LYS A 1 88 ? -39.487 -5.762 81.044 1.00 94.62 88 LYS A O 1
ATOM 728 N N . LYS A 1 89 ? -41.314 -6.932 81.656 1.00 93.56 89 LYS A N 1
ATOM 729 C CA . LYS A 1 89 ? -41.044 -8.096 80.796 1.00 93.56 89 LYS A CA 1
ATOM 730 C C . LYS A 1 89 ? -41.168 -7.741 79.316 1.00 93.56 89 LYS A C 1
ATOM 732 O O . LYS A 1 89 ? -40.265 -8.069 78.556 1.00 93.56 89 LYS A O 1
ATOM 737 N N . GLU A 1 90 ? -42.218 -7.025 78.932 1.00 92.75 90 GLU A N 1
ATOM 738 C CA . GLU A 1 90 ? -42.438 -6.543 77.567 1.00 92.75 90 GLU A CA 1
ATOM 739 C C . GLU A 1 90 ? -41.281 -5.654 77.107 1.00 92.75 90 GLU A C 1
ATOM 741 O O . GLU A 1 90 ? -40.666 -5.932 76.081 1.00 92.75 90 GLU A O 1
ATOM 746 N N . LYS A 1 91 ? -40.882 -4.666 77.920 1.00 95.00 91 LYS A N 1
ATOM 747 C CA . LYS A 1 91 ? -39.729 -3.807 77.619 1.00 95.00 91 LYS A CA 1
ATOM 748 C C . LYS A 1 91 ? -38.445 -4.616 77.411 1.00 95.00 91 LYS A C 1
ATOM 750 O O . LYS A 1 91 ? -37.690 -4.327 76.486 1.00 95.00 91 LYS A O 1
ATOM 755 N N . LYS A 1 92 ? -38.198 -5.634 78.245 1.00 94.38 92 LYS A N 1
ATOM 756 C CA . LYS A 1 92 ? -37.020 -6.508 78.119 1.00 94.38 92 LYS A CA 1
ATOM 757 C C . LYS A 1 92 ? -37.064 -7.344 76.835 1.00 94.38 92 LYS A C 1
ATOM 759 O O . LYS A 1 92 ? -36.045 -7.447 76.160 1.00 94.38 92 LYS A O 1
ATOM 764 N N . ILE A 1 93 ? -38.229 -7.892 76.482 1.00 93.00 93 ILE A N 1
ATOM 765 C CA . ILE A 1 93 ? -38.426 -8.660 75.243 1.00 93.00 93 ILE A CA 1
ATOM 766 C C . ILE A 1 93 ? -38.206 -7.763 74.021 1.00 93.00 93 ILE A C 1
ATOM 768 O O . ILE A 1 93 ? -37.436 -8.126 73.138 1.00 93.00 93 ILE A O 1
ATOM 772 N N . VAL A 1 94 ? -38.804 -6.568 73.994 1.00 93.69 94 VAL A N 1
ATOM 773 C CA . VAL A 1 94 ? -38.635 -5.607 72.891 1.00 93.69 94 VAL A CA 1
ATOM 774 C C . VAL A 1 94 ? -37.164 -5.227 72.717 1.00 93.69 94 VAL A C 1
ATOM 776 O O . VAL A 1 94 ? -36.655 -5.266 71.600 1.00 93.69 94 VAL A O 1
ATOM 779 N N . GLN A 1 95 ? -36.450 -4.936 73.810 1.00 94.81 95 GLN A N 1
ATOM 780 C CA . GLN A 1 95 ? -35.016 -4.628 73.755 1.00 94.81 95 GLN A CA 1
ATOM 781 C C . GLN A 1 95 ? -34.182 -5.798 73.215 1.00 94.81 95 GLN A C 1
ATOM 783 O O . GLN A 1 95 ? -33.289 -5.578 72.399 1.00 94.81 95 GLN A O 1
ATOM 788 N N . GLN A 1 96 ? -34.472 -7.034 73.633 1.00 92.75 96 GLN A N 1
ATOM 789 C CA . GLN A 1 96 ? -33.772 -8.223 73.133 1.00 92.75 96 GLN A CA 1
ATOM 790 C C . GLN A 1 96 ? -34.036 -8.464 71.642 1.00 92.75 96 GLN A C 1
ATOM 792 O O . GLN A 1 96 ? -33.094 -8.699 70.887 1.00 92.75 96 GLN A O 1
ATOM 797 N N . VAL A 1 97 ? -35.294 -8.360 71.204 1.00 93.12 97 VAL A N 1
ATOM 798 C CA . VAL A 1 97 ? -35.670 -8.527 69.792 1.00 93.12 97 VAL A CA 1
ATOM 799 C C . VAL A 1 97 ? -35.019 -7.449 68.929 1.00 93.12 97 VAL A C 1
ATOM 801 O O . VAL A 1 97 ? -34.428 -7.764 67.899 1.00 93.12 97 VAL A O 1
ATOM 804 N N . GLN A 1 98 ? -35.055 -6.188 69.363 1.00 93.31 98 GLN A N 1
ATOM 805 C CA . GLN A 1 98 ? -34.435 -5.085 68.631 1.00 93.31 98 GLN A CA 1
ATOM 806 C C . GLN A 1 98 ? -32.909 -5.237 68.552 1.00 93.31 98 GLN A C 1
ATOM 808 O O . GLN A 1 98 ? -32.332 -5.011 67.491 1.00 93.31 98 GLN A O 1
ATOM 813 N N . GLY A 1 99 ? -32.260 -5.682 69.635 1.00 95.00 99 GLY A N 1
ATOM 814 C CA . GLY A 1 99 ? -30.829 -5.991 69.641 1.00 95.00 99 GLY A CA 1
ATOM 815 C C . GLY A 1 99 ? -30.460 -7.076 68.625 1.00 95.00 99 GLY A C 1
ATOM 816 O O . GLY A 1 99 ? -29.578 -6.861 67.795 1.00 95.00 99 GLY A O 1
ATOM 817 N N . HIS A 1 100 ? -31.186 -8.199 68.625 1.00 94.44 100 HIS A N 1
ATOM 818 C CA . HIS A 1 100 ? -30.959 -9.291 67.673 1.00 94.44 100 HIS A CA 1
ATOM 819 C C . HIS A 1 100 ? -31.230 -8.897 66.217 1.00 94.44 100 HIS A C 1
ATOM 821 O O . HIS A 1 100 ? -30.511 -9.354 65.323 1.00 94.44 100 HIS A O 1
ATOM 827 N N . LEU A 1 101 ? -32.238 -8.055 65.962 1.00 93.50 101 LEU A N 1
ATOM 828 C CA . LEU A 1 101 ? -32.521 -7.535 64.623 1.00 93.50 101 LEU A CA 1
ATOM 829 C C . LEU A 1 101 ? -31.366 -6.671 64.110 1.00 93.50 101 LEU A C 1
ATOM 831 O O . LEU A 1 101 ? -30.863 -6.934 63.021 1.00 93.50 101 LEU A O 1
ATOM 835 N N . VAL A 1 102 ? -30.892 -5.713 64.915 1.00 95.06 102 VAL A N 1
ATOM 836 C CA . VAL A 1 102 ? -29.765 -4.836 64.548 1.00 95.06 102 VAL A CA 1
ATOM 837 C C . VAL A 1 102 ? -28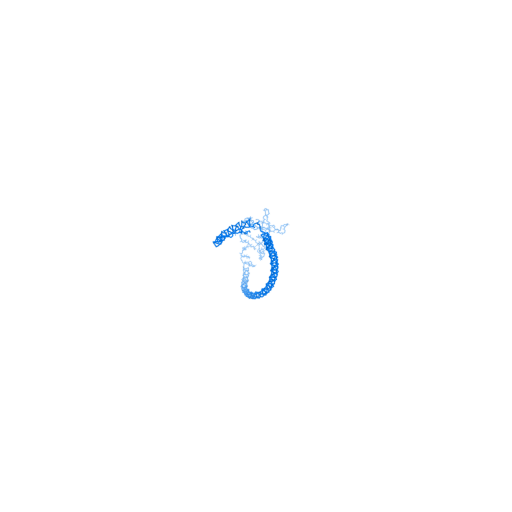.479 -5.637 64.336 1.00 95.06 102 VAL A C 1
ATOM 839 O O . VAL A 1 102 ? -27.731 -5.381 63.395 1.00 95.06 102 VAL A O 1
ATOM 842 N N . GLU A 1 103 ? -28.199 -6.622 65.189 1.00 95.00 103 GLU A N 1
ATOM 843 C CA . GLU A 1 103 ? -27.022 -7.483 65.037 1.00 95.00 103 GLU A CA 1
ATOM 844 C C . GLU A 1 103 ? -27.106 -8.349 63.771 1.00 95.00 103 GLU A C 1
ATOM 846 O O . GLU A 1 103 ? -26.133 -8.474 63.023 1.00 95.00 103 GLU A O 1
ATOM 851 N N . THR A 1 104 ? -28.286 -8.903 63.483 1.00 93.50 104 THR A N 1
ATOM 852 C CA . THR A 1 104 ? -28.516 -9.698 62.272 1.00 93.50 104 THR A CA 1
ATOM 853 C C . THR A 1 104 ? -28.398 -8.843 61.016 1.00 93.50 104 THR A C 1
ATOM 855 O O . THR A 1 104 ? -27.759 -9.277 60.060 1.00 93.50 104 THR A O 1
ATOM 858 N N . GLU A 1 105 ? -28.930 -7.622 61.030 1.00 94.00 105 GLU A N 1
ATOM 859 C CA . GLU A 1 105 ? -28.780 -6.651 59.947 1.00 94.00 105 GLU A CA 1
ATOM 860 C C . GLU A 1 105 ? -27.308 -6.304 59.701 1.00 94.00 105 GLU A C 1
ATOM 862 O O . GLU A 1 105 ? -26.835 -6.439 58.573 1.00 94.00 105 GLU A O 1
ATOM 867 N N . LYS A 1 106 ? -26.552 -5.950 60.750 1.00 95.00 106 LYS A N 1
ATOM 868 C CA . LYS A 1 106 ? -25.114 -5.648 60.637 1.00 95.00 106 LYS A CA 1
ATOM 869 C C . LYS A 1 106 ? -24.325 -6.816 60.055 1.00 95.00 106 LYS A C 1
ATOM 871 O O . LYS A 1 106 ? -23.480 -6.617 59.187 1.00 95.00 106 LYS A O 1
ATOM 876 N N . ARG A 1 107 ? -24.616 -8.041 60.498 1.00 95.62 107 ARG A N 1
ATOM 877 C CA . ARG A 1 107 ? -23.982 -9.256 59.971 1.00 95.62 107 ARG A CA 1
ATOM 878 C C . ARG A 1 107 ? -24.325 -9.486 58.498 1.00 95.62 107 ARG A C 1
ATOM 880 O O . ARG A 1 107 ? -23.442 -9.837 57.722 1.00 95.62 107 ARG A O 1
ATOM 887 N N . MET A 1 108 ? -25.581 -9.276 58.098 1.00 94.50 108 MET A N 1
ATOM 888 C CA . MET A 1 108 ? -25.986 -9.386 56.692 1.00 94.50 108 MET A CA 1
ATOM 889 C C . MET A 1 108 ? -25.320 -8.316 55.822 1.00 94.50 108 MET A C 1
ATOM 891 O O . MET A 1 108 ? -24.823 -8.646 54.749 1.00 94.50 108 MET A O 1
ATOM 895 N N . GLN A 1 109 ? -25.245 -7.069 56.294 1.00 93.25 109 GLN A N 1
ATOM 896 C CA . GLN A 1 109 ? -24.545 -5.985 55.600 1.00 93.25 109 GLN A CA 1
ATOM 897 C C . GLN A 1 109 ? -23.049 -6.283 55.448 1.00 93.25 109 GLN A C 1
ATOM 899 O O . GLN A 1 109 ? -22.519 -6.142 54.350 1.00 93.25 109 GLN A O 1
ATOM 904 N N . GLY A 1 110 ? -22.383 -6.761 56.506 1.00 94.88 110 GLY A N 1
ATOM 905 C CA . GLY A 1 110 ? -20.976 -7.171 56.447 1.00 94.88 110 GLY A CA 1
ATOM 906 C C . GLY A 1 110 ? -20.738 -8.271 55.411 1.00 94.88 110 GLY A C 1
ATOM 907 O O . GLY A 1 110 ? -19.925 -8.103 54.506 1.00 94.88 110 GLY A O 1
ATOM 908 N N . ASN A 1 111 ? -21.534 -9.345 55.463 1.00 95.38 111 ASN A N 1
ATOM 909 C CA . ASN A 1 111 ? -21.457 -10.434 54.485 1.00 95.38 111 ASN A CA 1
ATOM 910 C C . ASN A 1 111 ? -21.713 -9.953 53.047 1.00 95.38 111 ASN A C 1
ATOM 912 O O . ASN A 1 111 ? -21.087 -10.444 52.108 1.00 95.38 111 ASN A O 1
ATOM 916 N N . PHE A 1 112 ? -22.638 -9.007 52.858 1.00 95.75 112 PHE A N 1
ATOM 917 C CA . PHE A 1 112 ? -22.929 -8.439 51.545 1.00 95.75 112 PHE A CA 1
ATOM 918 C C . PHE A 1 112 ? -21.738 -7.644 51.000 1.00 95.75 112 PHE A C 1
ATOM 920 O O . PHE A 1 112 ? -21.333 -7.871 49.862 1.00 95.75 112 PHE A O 1
ATOM 927 N N . VAL A 1 113 ? -21.136 -6.774 51.816 1.00 95.94 113 VAL A N 1
ATOM 928 C CA . VAL A 1 113 ? -19.947 -5.993 51.436 1.00 95.94 113 VAL A CA 1
ATOM 929 C C . VAL A 1 113 ? -18.774 -6.912 51.087 1.00 95.94 113 VAL A C 1
ATOM 931 O O . VAL A 1 113 ? -18.150 -6.729 50.041 1.00 95.94 113 VAL A O 1
ATOM 934 N N . ASP A 1 114 ? -18.517 -7.941 51.896 1.00 96.31 114 ASP A N 1
ATOM 935 C CA . ASP A 1 114 ? -17.440 -8.903 51.642 1.00 96.31 114 ASP A CA 1
ATOM 936 C C . ASP A 1 114 ? -17.657 -9.688 50.341 1.00 96.31 114 ASP A C 1
ATOM 938 O O . ASP A 1 114 ? -16.716 -9.913 49.576 1.00 96.31 114 ASP A O 1
ATOM 942 N N . ASN A 1 115 ? -18.898 -10.088 50.055 1.00 94.69 115 ASN A N 1
ATOM 943 C CA . ASN A 1 115 ? -19.235 -10.782 48.813 1.00 94.69 115 ASN A CA 1
ATOM 944 C C . ASN A 1 115 ? -19.092 -9.871 47.589 1.00 94.69 115 ASN A C 1
ATOM 946 O O . ASN A 1 115 ? -18.558 -10.310 46.571 1.00 94.69 115 ASN A O 1
ATOM 950 N N . VAL A 1 116 ? -19.520 -8.608 47.686 1.00 94.94 116 VAL A N 1
ATOM 951 C CA . VAL A 1 116 ? -19.333 -7.616 46.617 1.00 94.94 116 VAL A CA 1
ATOM 952 C C . VAL A 1 116 ? -17.847 -7.396 46.350 1.00 94.94 116 VAL A C 1
ATOM 954 O O . VAL A 1 116 ? -17.434 -7.431 45.192 1.00 94.94 116 VAL A O 1
ATOM 957 N N . LYS A 1 117 ? -17.028 -7.262 47.400 1.00 97.00 117 LYS A N 1
ATOM 958 C CA . LYS A 1 117 ? -15.576 -7.111 47.265 1.00 97.00 117 LYS A CA 1
ATOM 959 C C . LYS A 1 117 ? -14.934 -8.316 46.570 1.00 97.00 117 LYS A C 1
ATOM 961 O O . LYS A 1 117 ? -14.201 -8.140 45.604 1.00 97.00 117 LYS A O 1
ATOM 966 N N . LYS A 1 118 ? -15.268 -9.542 46.990 1.00 96.31 118 LYS A N 1
ATOM 967 C CA . LYS A 1 118 ? -14.780 -10.776 46.341 1.00 96.31 118 LYS A CA 1
ATOM 968 C C . LYS A 1 118 ? -15.201 -10.869 44.875 1.00 96.31 118 LYS A C 1
ATOM 970 O O . LYS A 1 118 ? -14.422 -11.309 44.034 1.00 96.31 118 LYS A O 1
ATOM 975 N N . MET A 1 119 ? -16.432 -10.465 44.562 1.00 96.56 119 MET A N 1
ATOM 976 C CA . MET A 1 119 ? -16.926 -10.442 43.187 1.00 96.56 119 MET A CA 1
ATOM 977 C C . MET A 1 119 ? -16.164 -9.417 42.342 1.00 96.56 119 MET A C 1
ATOM 979 O O . MET A 1 119 ? -15.793 -9.732 41.214 1.00 96.56 119 MET A O 1
ATOM 983 N N . GLN A 1 120 ? -15.888 -8.231 42.888 1.00 96.44 120 GLN A N 1
ATOM 984 C CA . GLN A 1 120 ? -15.091 -7.209 42.217 1.00 96.44 120 GLN A CA 1
ATOM 985 C C . GLN A 1 120 ? -13.668 -7.708 41.925 1.00 96.44 120 GLN A C 1
ATOM 987 O O . GLN A 1 120 ? -13.251 -7.681 40.770 1.00 96.44 120 GLN A O 1
ATOM 992 N N . GLU A 1 121 ? -12.969 -8.253 42.925 1.00 96.44 121 GLU A N 1
ATOM 993 C CA . GLU A 1 121 ? -11.618 -8.818 42.760 1.00 96.44 121 GLU A CA 1
ATOM 994 C C . GLU A 1 121 ? -11.593 -9.931 41.697 1.00 96.44 121 GLU A C 1
ATOM 996 O O . GLU A 1 121 ? -10.695 -9.995 40.855 1.00 96.44 121 GLU A O 1
ATOM 1001 N N . HIS A 1 122 ? -12.611 -10.798 41.684 1.00 95.88 122 HIS A N 1
ATOM 1002 C CA . HIS A 1 122 ? -12.737 -11.852 40.680 1.00 95.88 122 HIS A CA 1
ATOM 1003 C C . HIS A 1 122 ? -12.968 -11.292 39.265 1.00 95.88 122 HIS A C 1
ATOM 1005 O O . HIS A 1 122 ? -12.411 -11.810 38.294 1.00 95.88 122 HIS A O 1
ATOM 1011 N N . VAL A 1 123 ? -13.793 -10.250 39.123 1.00 96.25 123 VAL A N 1
ATOM 1012 C CA . VAL A 1 123 ? -14.053 -9.594 37.832 1.00 96.25 123 VAL A CA 1
ATOM 1013 C C . VAL A 1 123 ? -12.795 -8.906 37.306 1.00 96.25 123 VAL A C 1
ATOM 1015 O O . VAL A 1 123 ? -12.445 -9.119 36.147 1.00 96.25 123 VAL A O 1
ATOM 1018 N N . GLU A 1 124 ? -12.091 -8.149 38.147 1.00 96.94 124 GLU A N 1
ATOM 1019 C CA . GLU A 1 124 ? -10.836 -7.480 37.784 1.00 96.94 124 GLU A CA 1
ATOM 1020 C C . GLU A 1 124 ? -9.775 -8.491 37.335 1.00 96.94 124 GLU A C 1
ATOM 1022 O O . GLU A 1 124 ? -9.164 -8.321 36.279 1.00 96.94 124 GLU A O 1
ATOM 1027 N N . LYS A 1 125 ? -9.630 -9.604 38.067 1.00 96.81 125 LYS A N 1
ATOM 1028 C CA . LYS A 1 125 ? -8.719 -10.688 37.688 1.00 96.81 125 LYS A CA 1
ATOM 1029 C C . LYS A 1 125 ? -9.058 -11.275 36.313 1.00 96.81 125 LYS A C 1
ATOM 1031 O O . LYS A 1 125 ? -8.174 -11.394 35.469 1.00 96.81 125 LYS A O 1
ATOM 1036 N N . ARG A 1 126 ? -10.331 -11.612 36.061 1.00 96.12 126 ARG A N 1
ATOM 1037 C CA . ARG A 1 126 ? -10.751 -12.174 34.763 1.00 96.12 126 ARG A CA 1
ATOM 1038 C C . ARG A 1 126 ? -10.580 -11.188 33.612 1.00 96.12 126 ARG A C 1
ATOM 1040 O O . ARG A 1 126 ? -10.268 -11.614 32.501 1.00 96.12 126 ARG A O 1
ATOM 1047 N N . LEU A 1 127 ? -10.799 -9.896 33.856 1.00 95.69 127 LEU A N 1
ATOM 1048 C CA . LEU A 1 127 ? -10.558 -8.853 32.860 1.00 95.69 127 LEU A CA 1
ATOM 1049 C C . LEU A 1 127 ? -9.072 -8.774 32.501 1.00 95.69 127 LEU A C 1
ATOM 1051 O O . LEU A 1 127 ? -8.758 -8.808 31.315 1.00 95.69 127 LEU A O 1
ATOM 1055 N N . GLY A 1 128 ? -8.180 -8.774 33.497 1.00 96.69 128 GLY A N 1
ATOM 1056 C CA . GLY A 1 128 ? -6.731 -8.790 33.269 1.00 96.69 128 GLY A CA 1
ATOM 1057 C C . GLY A 1 128 ? -6.271 -10.012 32.469 1.00 96.69 128 GLY A C 1
ATOM 1058 O O . GLY A 1 128 ? -5.615 -9.865 31.442 1.00 96.69 128 GLY A O 1
ATOM 1059 N N . GLU A 1 129 ? -6.701 -11.216 32.861 1.00 96.44 129 GLU A N 1
ATOM 1060 C CA . GLU A 1 129 ? -6.384 -12.459 32.134 1.00 96.44 129 GLU A CA 1
ATOM 1061 C C . GLU A 1 129 ? -6.887 -12.431 30.679 1.00 96.44 129 GLU A C 1
ATOM 1063 O O . GLU A 1 129 ? -6.199 -12.884 29.761 1.00 96.44 129 GLU A O 1
ATOM 1068 N N . THR A 1 130 ? -8.082 -11.876 30.452 1.00 95.44 130 THR A N 1
ATOM 1069 C CA . THR A 1 130 ? -8.669 -11.755 29.109 1.00 95.44 130 THR A CA 1
ATOM 1070 C C . THR A 1 130 ? -7.904 -10.745 28.253 1.00 95.44 130 THR A C 1
ATOM 1072 O O . THR A 1 130 ? -7.651 -11.005 27.074 1.00 95.44 130 THR A O 1
ATOM 1075 N N . GLU A 1 131 ? -7.519 -9.606 28.830 1.00 96.00 131 GLU A N 1
ATOM 1076 C CA . GLU A 1 131 ? -6.741 -8.571 28.150 1.00 96.00 131 GLU A CA 1
ATOM 1077 C C . GLU A 1 131 ? -5.346 -9.081 27.770 1.00 96.00 131 GLU A C 1
ATOM 1079 O O . GLU A 1 131 ? -4.916 -8.900 26.628 1.00 96.00 131 GLU A O 1
ATOM 1084 N N . ASP A 1 132 ? -4.666 -9.777 28.681 1.00 95.75 132 ASP A N 1
ATOM 1085 C CA . ASP A 1 132 ? -3.346 -10.358 28.431 1.00 95.75 132 ASP A CA 1
ATOM 1086 C C . ASP A 1 132 ? -3.398 -11.435 27.346 1.00 95.75 132 ASP A C 1
ATOM 1088 O O . ASP A 1 132 ? -2.581 -11.424 26.419 1.00 95.75 132 ASP A O 1
ATOM 1092 N N . HIS A 1 133 ? -4.396 -12.323 27.394 1.00 96.06 133 HIS A N 1
ATOM 1093 C CA . HIS A 1 133 ? -4.612 -13.318 26.345 1.00 96.06 133 HIS A CA 1
ATOM 1094 C C . HIS A 1 133 ? -4.862 -12.654 24.980 1.00 96.06 133 HIS A C 1
ATOM 1096 O O . HIS A 1 133 ? -4.278 -13.057 23.970 1.00 96.06 133 HIS A O 1
ATOM 1102 N N . PHE A 1 134 ? -5.692 -11.606 24.932 1.00 95.62 134 PHE A N 1
ATOM 1103 C CA . PHE A 1 134 ? -5.947 -10.858 23.701 1.00 95.62 134 PHE A CA 1
ATOM 1104 C C . PHE A 1 134 ? -4.677 -10.179 23.166 1.00 95.62 134 PHE A C 1
ATOM 1106 O O . PHE A 1 134 ? -4.372 -10.291 21.974 1.00 95.62 134 PHE A O 1
ATOM 1113 N N . LYS A 1 135 ? -3.891 -9.531 24.037 1.00 95.00 135 LYS A N 1
ATOM 1114 C CA . LYS A 1 135 ? -2.602 -8.923 23.672 1.00 95.00 135 LYS A CA 1
ATOM 1115 C C . LYS A 1 135 ? -1.650 -9.962 23.088 1.00 95.00 135 LYS A C 1
ATOM 1117 O O . LYS A 1 135 ? -1.154 -9.758 21.982 1.00 95.00 135 LYS A O 1
ATOM 1122 N N . GLN A 1 136 ? -1.454 -11.098 23.754 1.00 95.06 136 GLN A N 1
ATOM 1123 C CA . GLN A 1 136 ? -0.588 -12.171 23.253 1.00 95.06 136 GLN A CA 1
ATOM 1124 C C . GLN A 1 136 ? -1.059 -12.718 21.899 1.00 95.06 136 GLN A C 1
ATOM 1126 O O . GLN A 1 136 ? -0.255 -12.868 20.977 1.00 95.06 136 GLN A O 1
ATOM 1131 N N . GLN A 1 137 ? -2.365 -12.955 21.741 1.00 95.94 137 GLN A N 1
ATOM 1132 C CA . GLN A 1 137 ? -2.931 -13.438 20.483 1.00 95.94 137 GLN A CA 1
ATOM 1133 C C . GLN A 1 137 ? -2.736 -12.430 19.343 1.00 95.94 137 GLN A C 1
ATOM 1135 O O . GLN A 1 137 ? -2.351 -12.813 18.236 1.00 95.94 137 GLN A O 1
ATOM 1140 N N . SER A 1 138 ? -3.000 -11.147 19.601 1.00 94.94 138 SER A N 1
ATOM 1141 C CA . SER A 1 138 ? -2.824 -10.080 18.613 1.00 94.94 138 SER A CA 1
ATOM 1142 C C . SER A 1 138 ? -1.358 -9.919 18.202 1.00 94.94 138 SER A C 1
ATOM 1144 O O . SER A 1 138 ? -1.072 -9.882 17.007 1.00 94.94 138 SER A O 1
ATOM 1146 N N . ALA A 1 139 ? -0.426 -9.937 19.161 1.00 94.94 139 ALA A N 1
ATOM 1147 C CA . ALA A 1 139 ? 1.007 -9.841 18.900 1.00 94.94 139 ALA A CA 1
ATOM 1148 C C . ALA A 1 139 ? 1.502 -11.020 18.049 1.00 94.94 139 ALA A C 1
ATOM 1150 O O . ALA A 1 139 ? 2.200 -10.816 17.057 1.00 94.94 139 ALA A O 1
ATOM 1151 N N . GLY A 1 140 ? 1.069 -12.245 18.372 1.00 96.19 140 GLY A N 1
ATOM 1152 C CA . GLY A 1 140 ? 1.386 -13.436 17.583 1.00 96.19 140 GLY A CA 1
ATOM 1153 C C . GLY A 1 140 ? 0.902 -13.336 16.133 1.00 96.19 140 GLY A C 1
ATOM 1154 O O . GLY A 1 140 ? 1.666 -13.617 15.211 1.00 96.19 140 GLY A O 1
ATOM 1155 N N . ARG A 1 141 ? -0.337 -12.870 15.911 1.00 95.81 141 ARG A N 1
ATOM 1156 C CA . ARG A 1 141 ? -0.884 -12.669 14.554 1.00 95.81 141 ARG A CA 1
ATOM 1157 C C . ARG A 1 141 ? -0.139 -11.590 13.772 1.00 95.81 141 ARG A C 1
ATOM 1159 O O . ARG A 1 141 ? 0.078 -11.764 12.578 1.00 95.81 141 ARG A O 1
ATOM 1166 N N . VAL A 1 142 ? 0.242 -10.487 14.418 1.00 96.38 142 VAL A N 1
ATOM 1167 C CA . VAL A 1 142 ? 0.993 -9.402 13.764 1.00 96.38 142 VAL A CA 1
ATOM 1168 C C . VAL A 1 142 ? 2.365 -9.896 13.305 1.00 96.38 142 VAL A C 1
ATOM 1170 O O . VAL A 1 142 ? 2.709 -9.696 12.144 1.00 96.38 142 VAL A O 1
ATOM 1173 N N . ILE A 1 143 ? 3.099 -10.608 14.166 1.00 96.44 143 ILE A N 1
ATOM 1174 C CA . ILE A 1 143 ? 4.419 -11.168 13.833 1.00 96.44 143 ILE A CA 1
ATOM 1175 C C . ILE A 1 143 ? 4.316 -12.181 12.685 1.00 96.44 143 ILE A C 1
ATOM 1177 O O . ILE A 1 143 ? 5.141 -12.178 11.772 1.00 96.44 143 ILE A O 1
ATOM 1181 N N . GLU A 1 144 ? 3.308 -13.053 12.712 1.00 96.56 144 GLU A N 1
ATOM 1182 C CA . GLU A 1 144 ? 3.098 -14.041 11.651 1.00 96.56 144 GLU A CA 1
ATOM 1183 C C . GLU A 1 144 ? 2.758 -13.371 10.311 1.00 96.56 144 GLU A C 1
ATOM 1185 O O . GLU A 1 144 ? 3.358 -13.686 9.282 1.00 96.56 144 GLU A O 1
ATOM 1190 N N . ASN A 1 145 ? 1.861 -12.384 10.323 1.00 97.25 145 ASN A N 1
ATOM 1191 C CA . ASN A 1 145 ? 1.520 -11.617 9.128 1.00 97.25 145 ASN A CA 1
ATOM 1192 C C . ASN A 1 145 ? 2.736 -10.868 8.566 1.00 97.25 145 ASN A C 1
ATOM 1194 O O . ASN A 1 145 ? 2.938 -10.856 7.352 1.00 97.25 145 ASN A O 1
ATOM 1198 N N . GLU A 1 146 ? 3.561 -10.271 9.429 1.00 97.69 146 GLU A N 1
ATOM 1199 C CA . GLU A 1 146 ? 4.793 -9.597 9.020 1.00 97.69 146 GLU A CA 1
ATOM 1200 C C . GLU A 1 146 ? 5.744 -10.567 8.306 1.00 97.69 146 GLU A C 1
ATOM 1202 O O . GLU A 1 146 ? 6.208 -10.266 7.203 1.00 97.69 146 GLU A O 1
ATOM 1207 N N . LYS A 1 147 ? 5.966 -11.764 8.866 1.00 97.31 147 LYS A N 1
ATOM 1208 C CA . LYS A 1 147 ? 6.796 -12.805 8.235 1.00 97.31 147 LYS A CA 1
ATOM 1209 C C . LYS A 1 147 ? 6.255 -13.227 6.871 1.00 97.31 147 LYS A C 1
ATOM 1211 O O . LYS A 1 147 ? 7.026 -13.336 5.916 1.00 97.31 147 LYS A O 1
ATOM 1216 N N . GLN A 1 148 ? 4.943 -13.429 6.750 1.00 96.94 148 GLN A N 1
ATOM 1217 C CA . GLN A 1 148 ? 4.316 -13.796 5.477 1.00 96.94 148 GLN A CA 1
ATOM 1218 C C . GLN A 1 148 ? 4.455 -12.692 4.423 1.00 96.94 148 GLN A C 1
ATOM 1220 O O . GLN A 1 148 ? 4.731 -12.985 3.258 1.00 96.94 148 GLN A O 1
ATOM 1225 N N . ILE A 1 149 ? 4.292 -11.424 4.814 1.00 97.44 149 ILE A N 1
ATOM 1226 C CA . ILE A 1 149 ? 4.480 -10.278 3.916 1.00 97.44 149 ILE A CA 1
ATOM 1227 C C . ILE A 1 149 ? 5.941 -10.192 3.468 1.00 97.44 149 ILE A C 1
ATOM 1229 O O . ILE A 1 149 ? 6.196 -10.091 2.268 1.00 97.44 149 ILE A O 1
ATOM 1233 N N . GLN A 1 150 ? 6.898 -10.291 4.394 1.00 97.12 150 GLN A N 1
ATOM 1234 C CA . GLN A 1 150 ? 8.327 -10.261 4.068 1.00 97.12 150 GLN A CA 1
ATOM 1235 C C . GLN A 1 150 ? 8.712 -11.386 3.098 1.00 97.12 150 GLN A C 1
ATOM 1237 O O . GLN A 1 150 ? 9.417 -11.137 2.117 1.00 97.12 150 GLN A O 1
ATOM 1242 N N . GLN A 1 151 ? 8.205 -12.603 3.317 1.00 97.81 151 GLN A N 1
ATOM 1243 C CA . GLN A 1 151 ? 8.450 -13.738 2.428 1.00 97.81 151 GLN A CA 1
ATOM 1244 C C . GLN A 1 151 ? 7.875 -13.499 1.023 1.00 97.81 151 GLN A C 1
ATOM 1246 O O . GLN A 1 151 ? 8.601 -13.640 0.039 1.00 97.81 151 GLN A O 1
ATOM 1251 N N . LYS A 1 152 ? 6.614 -13.056 0.918 1.00 96.56 152 LYS A N 1
ATOM 1252 C CA . LYS A 1 152 ? 5.977 -12.745 -0.377 1.00 96.56 152 LYS A CA 1
ATOM 1253 C C . LYS A 1 152 ? 6.705 -11.638 -1.136 1.00 96.56 152 LYS A C 1
ATOM 1255 O O . LYS A 1 152 ? 6.872 -11.726 -2.350 1.00 96.56 152 LYS A O 1
ATOM 1260 N N . VAL A 1 153 ? 7.157 -10.597 -0.434 1.00 97.19 153 VAL A N 1
ATOM 1261 C CA . VAL A 1 153 ? 7.941 -9.508 -1.038 1.00 97.19 153 VAL A CA 1
ATOM 1262 C C . VAL A 1 153 ? 9.271 -10.040 -1.569 1.00 97.19 153 VAL A C 1
ATOM 1264 O O . VAL A 1 153 ? 9.639 -9.736 -2.703 1.00 97.19 153 VAL A O 1
ATOM 1267 N N . LYS A 1 154 ? 9.971 -10.879 -0.798 1.00 97.19 154 LYS A N 1
ATOM 1268 C CA . LYS A 1 154 ? 11.235 -11.493 -1.220 1.00 97.19 154 LYS A CA 1
ATOM 1269 C C . LYS A 1 154 ? 11.063 -12.358 -2.472 1.00 97.19 154 LYS A C 1
ATOM 1271 O O . LYS A 1 154 ? 11.852 -12.230 -3.406 1.00 97.19 154 LYS A O 1
ATOM 1276 N N . GLU A 1 155 ? 10.034 -13.200 -2.511 1.00 97.19 155 GLU A N 1
ATOM 1277 C CA . GLU A 1 155 ? 9.707 -14.040 -3.673 1.00 97.19 155 GLU A CA 1
ATOM 1278 C C . GLU A 1 155 ? 9.387 -13.193 -4.911 1.00 97.19 155 GLU A C 1
ATOM 1280 O O . GLU A 1 155 ? 9.965 -13.413 -5.976 1.00 97.19 155 GLU A O 1
ATOM 1285 N N . SER A 1 156 ? 8.557 -12.158 -4.748 1.00 97.75 156 SER A N 1
ATOM 1286 C CA . SER A 1 156 ? 8.200 -11.218 -5.817 1.00 97.75 156 SER A CA 1
ATOM 1287 C C . SER A 1 156 ? 9.420 -10.486 -6.389 1.00 97.75 156 SER A C 1
ATOM 1289 O O . SER A 1 156 ? 9.552 -10.354 -7.606 1.00 97.75 156 SER A O 1
ATOM 1291 N N . ILE A 1 157 ? 10.360 -10.048 -5.543 1.00 97.81 157 ILE A N 1
ATOM 1292 C CA . ILE A 1 157 ? 11.607 -9.405 -5.992 1.00 97.81 157 ILE A CA 1
ATOM 1293 C C . ILE A 1 157 ? 12.451 -10.372 -6.832 1.00 97.81 157 ILE A C 1
ATOM 1295 O O . ILE A 1 157 ? 12.977 -9.981 -7.876 1.00 97.81 157 ILE A O 1
ATOM 1299 N N . VAL A 1 158 ? 12.577 -11.633 -6.407 1.00 97.69 158 VAL A N 1
ATOM 1300 C CA . VAL A 1 158 ? 13.339 -12.648 -7.151 1.00 97.69 158 VAL A CA 1
ATOM 1301 C C . VAL A 1 158 ? 12.691 -12.928 -8.506 1.00 97.69 158 VAL A C 1
ATOM 1303 O O . VAL A 1 158 ? 13.390 -12.925 -9.523 1.00 97.69 158 VAL A O 1
ATOM 1306 N N . GLU A 1 159 ? 11.372 -13.120 -8.537 1.00 97.38 159 GLU A N 1
ATOM 1307 C CA . GLU A 1 159 ? 10.621 -13.378 -9.767 1.00 97.38 159 GLU A CA 1
ATOM 1308 C C . GLU A 1 159 ? 10.742 -12.207 -10.754 1.00 97.38 159 GLU A C 1
ATOM 1310 O O . GLU A 1 159 ? 11.109 -12.403 -11.917 1.00 97.38 159 GLU A O 1
ATOM 1315 N N . HIS A 1 160 ? 10.504 -10.974 -10.297 1.00 97.69 160 HIS A N 1
ATOM 1316 C CA . HIS A 1 160 ? 10.650 -9.785 -11.135 1.00 97.69 160 HIS A CA 1
ATOM 1317 C C . HIS A 1 160 ? 12.093 -9.595 -11.611 1.00 97.69 160 HIS A C 1
ATOM 1319 O O . HIS A 1 160 ? 12.314 -9.320 -12.790 1.00 97.69 160 HIS A O 1
ATOM 1325 N N . GLY A 1 161 ? 13.083 -9.832 -10.748 1.00 97.62 161 GLY A N 1
ATOM 1326 C CA . GLY A 1 161 ? 14.493 -9.790 -11.130 1.00 97.62 161 GLY A CA 1
ATOM 1327 C C . GLY A 1 161 ? 14.857 -10.824 -12.203 1.00 97.62 161 GLY A C 1
ATOM 1328 O O . GLY A 1 161 ? 15.686 -10.554 -13.070 1.00 97.62 161 GLY A O 1
ATOM 1329 N N . GLN A 1 162 ? 14.244 -12.011 -12.190 1.00 97.62 162 GLN A N 1
ATOM 1330 C CA . GLN A 1 162 ? 14.408 -13.003 -13.260 1.00 97.62 162 GLN A CA 1
ATOM 1331 C C . GLN A 1 162 ? 13.720 -12.575 -14.563 1.00 97.62 162 GLN A C 1
ATOM 1333 O O . GLN A 1 162 ? 14.304 -12.744 -15.633 1.00 97.62 162 GLN A O 1
ATOM 1338 N N . LYS A 1 163 ? 12.510 -12.001 -14.497 1.00 97.50 163 LYS A N 1
ATOM 1339 C CA . LYS A 1 163 ? 11.795 -11.486 -15.681 1.00 97.50 163 LYS A CA 1
ATOM 1340 C C . LYS A 1 163 ? 12.575 -10.366 -16.370 1.00 97.50 163 LYS A C 1
ATOM 1342 O O . LYS A 1 163 ? 12.751 -10.424 -17.583 1.00 97.50 163 LYS A O 1
ATOM 1347 N N . ILE A 1 164 ? 13.086 -9.405 -15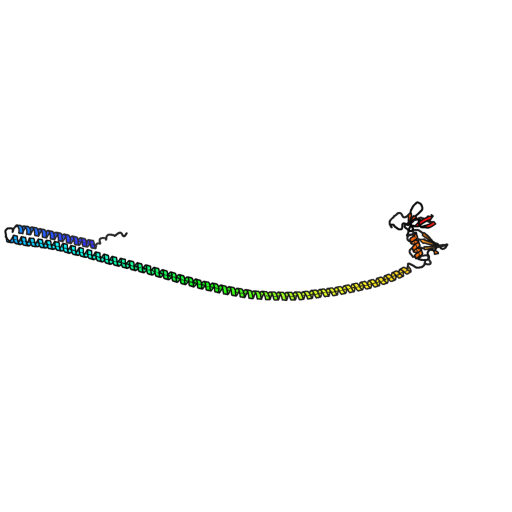.597 1.00 97.88 164 ILE A N 1
ATOM 1348 C CA . ILE A 1 164 ? 13.901 -8.294 -16.112 1.00 97.88 164 ILE A CA 1
ATOM 1349 C C . ILE A 1 164 ? 15.166 -8.827 -16.789 1.00 97.88 164 ILE A C 1
ATOM 1351 O O . ILE A 1 164 ? 15.461 -8.423 -17.909 1.00 97.88 164 ILE A O 1
ATOM 1355 N N . ARG A 1 165 ? 15.875 -9.780 -16.163 1.00 97.25 165 ARG A N 1
ATOM 1356 C CA . ARG A 1 165 ? 17.060 -10.411 -16.769 1.00 97.25 165 ARG A CA 1
ATOM 1357 C C . ARG A 1 165 ? 16.746 -11.067 -18.113 1.00 97.25 165 ARG A C 1
ATOM 1359 O O . ARG A 1 165 ? 17.384 -10.734 -19.098 1.00 97.25 165 ARG A O 1
ATOM 1366 N N . LYS A 1 166 ? 15.692 -11.887 -18.187 1.00 97.75 166 LYS A N 1
ATOM 1367 C CA . LYS A 1 166 ? 15.268 -12.521 -19.450 1.00 97.75 166 LYS A CA 1
ATOM 1368 C C . LYS A 1 166 ? 14.920 -11.506 -20.542 1.00 97.75 166 LYS A C 1
ATOM 1370 O O . LYS A 1 166 ? 15.220 -11.734 -21.709 1.00 97.75 166 LYS A O 1
ATOM 1375 N N . GLN A 1 167 ? 14.254 -10.407 -20.182 1.00 97.50 167 GLN A N 1
ATOM 1376 C CA . GLN A 1 167 ? 13.934 -9.338 -21.133 1.00 97.50 167 GLN A CA 1
ATOM 1377 C C . GLN A 1 167 ? 15.193 -8.613 -21.620 1.00 97.50 167 GLN A C 1
ATOM 1379 O O . GLN A 1 167 ? 15.285 -8.300 -22.805 1.00 97.50 167 GLN A O 1
ATOM 1384 N N . LEU A 1 168 ? 16.154 -8.375 -20.725 1.00 97.31 168 LEU A N 1
ATOM 1385 C CA . LEU A 1 168 ? 17.428 -7.750 -21.062 1.00 97.31 168 LEU A CA 1
ATOM 1386 C C . LEU A 1 168 ? 18.256 -8.643 -21.991 1.00 97.31 168 LEU A C 1
ATOM 1388 O O . LEU A 1 168 ? 18.712 -8.157 -23.020 1.00 97.31 168 LEU A O 1
ATOM 1392 N N . ASP A 1 169 ? 18.371 -9.936 -21.684 1.00 98.12 169 ASP A N 1
ATOM 1393 C CA . ASP A 1 169 ? 19.100 -10.906 -22.510 1.00 98.12 169 ASP A CA 1
ATOM 1394 C C . ASP A 1 169 ? 18.520 -10.968 -23.928 1.00 98.12 169 ASP A C 1
ATOM 1396 O O . ASP A 1 169 ? 19.254 -10.867 -24.908 1.00 98.12 169 ASP A O 1
ATOM 1400 N N . LYS A 1 170 ? 17.186 -11.026 -24.048 1.00 98.00 170 LYS A N 1
ATOM 1401 C CA . LYS A 1 170 ? 16.506 -10.990 -25.348 1.00 98.00 170 LYS A CA 1
ATOM 1402 C C . LYS A 1 170 ? 16.786 -9.691 -26.114 1.00 98.00 170 LYS A C 1
ATOM 1404 O O . LYS A 1 170 ? 17.032 -9.727 -27.313 1.00 98.00 170 LYS A O 1
ATOM 1409 N N . CYS A 1 171 ? 16.745 -8.546 -25.431 1.00 97.69 171 CYS A N 1
ATOM 1410 C CA . CYS A 1 171 ? 17.029 -7.246 -26.040 1.00 97.69 171 CYS A CA 1
ATOM 1411 C C . CYS A 1 171 ? 18.480 -7.157 -26.542 1.00 97.69 171 CYS A C 1
ATOM 1413 O O . CYS A 1 171 ? 18.729 -6.632 -27.626 1.00 97.69 171 CYS A O 1
ATOM 1415 N N . LEU A 1 172 ? 19.433 -7.693 -25.774 1.00 97.44 172 LEU A N 1
ATOM 1416 C CA . LEU A 1 172 ? 20.837 -7.759 -26.171 1.00 97.44 172 LEU A CA 1
ATOM 1417 C C . LEU A 1 172 ? 21.032 -8.662 -27.394 1.00 97.44 172 LEU A C 1
ATOM 1419 O O . LEU A 1 172 ? 21.696 -8.240 -28.336 1.00 97.44 172 LEU A O 1
ATOM 1423 N N . GLU A 1 173 ? 20.397 -9.836 -27.426 1.00 98.00 173 GLU A N 1
ATOM 1424 C CA . GLU A 1 173 ? 20.454 -10.751 -28.574 1.00 98.00 173 GLU A CA 1
ATOM 1425 C C . GLU A 1 173 ? 19.859 -10.118 -29.848 1.00 98.00 173 GLU A C 1
ATOM 1427 O O . GLU A 1 173 ? 20.443 -10.202 -30.931 1.00 98.00 173 GLU A O 1
ATOM 1432 N N . ASP A 1 174 ? 18.714 -9.436 -29.727 1.00 97.69 174 ASP A N 1
ATOM 1433 C CA . ASP A 1 174 ? 18.079 -8.731 -30.847 1.00 97.69 174 ASP A CA 1
ATOM 1434 C C . ASP A 1 174 ? 18.956 -7.573 -31.361 1.00 97.69 174 ASP A C 1
ATOM 1436 O O . ASP A 1 174 ? 19.056 -7.353 -32.572 1.00 97.69 174 ASP A O 1
ATOM 1440 N N . ASN A 1 175 ? 19.617 -6.836 -30.463 1.00 97.44 175 ASN A N 1
ATOM 1441 C CA . ASN A 1 175 ? 20.535 -5.759 -30.838 1.00 97.44 175 ASN A CA 1
ATOM 1442 C C . ASN A 1 175 ? 21.808 -6.289 -31.503 1.00 97.44 175 ASN A C 1
ATOM 1444 O O . ASN A 1 175 ? 22.256 -5.709 -32.491 1.00 97.44 175 ASN A O 1
ATOM 1448 N N . GLU A 1 176 ? 22.365 -7.397 -31.011 1.00 98.31 176 GLU A N 1
ATOM 1449 C CA . GLU A 1 176 ? 23.523 -8.049 -31.621 1.00 98.31 176 GLU A CA 1
ATOM 1450 C C . GLU A 1 176 ? 23.209 -8.495 -33.055 1.00 98.31 176 GLU A C 1
ATOM 1452 O O . GLU A 1 176 ? 23.972 -8.195 -33.975 1.00 98.31 176 GLU A O 1
ATOM 1457 N N . LYS A 1 177 ? 22.042 -9.114 -33.279 1.00 97.88 177 LYS A N 1
ATOM 1458 C CA . LYS A 1 177 ? 21.576 -9.493 -34.625 1.00 97.88 177 LYS A CA 1
ATOM 1459 C C . LYS A 1 177 ? 21.480 -8.288 -35.562 1.00 97.88 177 LYS A C 1
ATOM 1461 O O . LYS A 1 177 ? 22.002 -8.346 -36.674 1.00 97.88 177 LYS A O 1
ATOM 1466 N N . LYS A 1 178 ? 20.875 -7.184 -35.107 1.00 97.81 178 LYS A N 1
ATOM 1467 C CA . LYS A 1 178 ? 20.772 -5.942 -35.896 1.00 97.81 178 LYS A CA 1
ATOM 1468 C C . LYS A 1 178 ? 22.136 -5.336 -36.211 1.00 97.81 178 LYS A C 1
ATOM 1470 O O . LYS A 1 178 ? 22.341 -4.851 -37.318 1.00 97.81 178 LYS A O 1
ATOM 1475 N N . MET A 1 179 ? 23.072 -5.365 -35.262 1.00 97.75 179 MET A N 1
ATOM 1476 C CA . MET A 1 179 ? 24.436 -4.888 -35.494 1.00 97.75 179 MET A CA 1
ATOM 1477 C C . MET A 1 179 ? 25.160 -5.731 -36.543 1.00 97.75 179 MET A C 1
ATOM 1479 O O . MET A 1 179 ? 25.782 -5.168 -37.438 1.00 97.75 179 MET A O 1
ATOM 1483 N N . GLN A 1 180 ? 25.048 -7.059 -36.474 1.00 98.06 180 GLN A N 1
ATOM 1484 C CA . GLN A 1 180 ? 25.648 -7.954 -37.466 1.00 98.06 180 GLN A CA 1
ATOM 1485 C C . GLN A 1 180 ? 25.034 -7.769 -38.861 1.00 98.06 180 GLN A C 1
ATOM 1487 O O . GLN A 1 180 ? 25.735 -7.856 -39.869 1.00 98.06 180 GLN A O 1
ATOM 1492 N N . GLU A 1 181 ? 23.725 -7.527 -38.943 1.00 97.75 181 GLU A N 1
ATOM 1493 C CA . GLU A 1 181 ? 23.044 -7.213 -40.201 1.00 97.75 181 GLU A CA 1
ATOM 1494 C C . GLU A 1 181 ? 23.529 -5.876 -40.773 1.00 97.75 181 GLU A C 1
ATOM 1496 O O . GLU A 1 181 ? 23.976 -5.826 -41.920 1.00 97.75 181 GLU A O 1
ATOM 1501 N N . HIS A 1 182 ? 23.576 -4.830 -39.946 1.00 97.38 182 HIS A N 1
ATOM 1502 C CA . HIS A 1 182 ? 24.105 -3.528 -40.341 1.00 97.38 182 HIS A CA 1
ATOM 1503 C C . HIS A 1 182 ? 25.576 -3.615 -40.792 1.00 97.38 182 HIS A C 1
ATOM 1505 O O . HIS A 1 182 ? 25.959 -2.991 -41.785 1.00 97.38 182 HIS A O 1
ATOM 1511 N N . GLU A 1 183 ? 26.412 -4.401 -40.109 1.00 97.94 183 GLU A N 1
ATOM 1512 C CA . GLU A 1 183 ? 27.808 -4.617 -40.500 1.00 97.94 183 GLU A CA 1
ATOM 1513 C C . GLU A 1 183 ? 27.907 -5.237 -41.902 1.00 97.94 183 GLU A C 1
ATOM 1515 O O . GLU A 1 183 ? 28.706 -4.786 -42.729 1.00 97.94 183 GLU A O 1
ATOM 1520 N N . LYS A 1 184 ? 27.059 -6.230 -42.208 1.00 98.00 184 LYS A N 1
ATOM 1521 C CA . LYS A 1 184 ? 26.989 -6.841 -43.545 1.00 98.00 184 LYS A CA 1
ATOM 1522 C C . LYS A 1 184 ? 26.563 -5.831 -44.607 1.00 98.00 184 LYS A C 1
ATOM 1524 O O . LYS A 1 184 ? 27.200 -5.777 -45.659 1.00 98.00 184 LYS A O 1
ATOM 1529 N N . GLU A 1 185 ? 25.544 -5.017 -44.334 1.00 97.81 185 GLU A N 1
ATOM 1530 C CA . GLU A 1 185 ? 25.084 -3.968 -45.253 1.00 97.81 185 GLU A CA 1
ATOM 1531 C C . GLU A 1 185 ? 26.185 -2.943 -45.545 1.00 97.81 185 GLU A C 1
ATOM 1533 O O . GLU A 1 185 ? 26.447 -2.622 -46.705 1.00 97.81 185 GLU A O 1
ATOM 1538 N N . VAL A 1 186 ? 26.883 -2.464 -44.510 1.00 97.19 186 VAL A N 1
ATOM 1539 C CA . VAL A 1 186 ? 27.994 -1.512 -44.664 1.00 97.19 186 VAL A CA 1
ATOM 1540 C C . VAL A 1 186 ? 29.120 -2.131 -45.479 1.00 97.19 186 VAL A C 1
ATOM 1542 O O . VAL A 1 186 ? 29.630 -1.494 -46.401 1.00 97.19 186 VAL A O 1
ATOM 1545 N N . LYS A 1 187 ? 29.486 -3.385 -45.196 1.00 97.50 187 LYS A N 1
ATOM 1546 C CA . LYS A 1 187 ? 30.518 -4.098 -45.955 1.00 97.50 187 LYS A CA 1
ATOM 1547 C C . LYS A 1 187 ? 30.140 -4.234 -47.430 1.00 97.50 187 LYS A C 1
ATOM 1549 O O . LYS A 1 187 ? 30.984 -4.019 -48.299 1.00 97.50 187 LYS A O 1
ATOM 1554 N N . GLN A 1 188 ? 28.877 -4.539 -47.721 1.00 98.19 188 GLN A N 1
ATOM 1555 C CA . GLN A 1 188 ? 28.372 -4.604 -49.089 1.00 98.19 188 GLN A CA 1
ATOM 1556 C C . GLN A 1 188 ? 28.443 -3.238 -49.787 1.00 98.19 188 GLN A C 1
ATOM 1558 O O . GLN A 1 188 ? 28.942 -3.163 -50.909 1.00 98.19 188 GLN A O 1
ATOM 1563 N N . GLN A 1 189 ? 28.009 -2.159 -49.128 1.00 97.88 189 GLN A N 1
ATOM 1564 C CA . GLN A 1 189 ? 28.083 -0.801 -49.683 1.00 97.88 189 GLN A CA 1
ATOM 1565 C C . GLN A 1 189 ? 29.527 -0.358 -49.948 1.00 97.88 189 GLN A C 1
ATOM 1567 O O . GLN A 1 189 ? 29.808 0.255 -50.979 1.00 97.88 189 GLN A O 1
ATOM 1572 N N . VAL A 1 190 ? 30.455 -0.670 -49.038 1.00 97.38 190 VAL A N 1
ATOM 1573 C CA . VAL A 1 190 ? 31.884 -0.369 -49.209 1.00 97.38 190 VAL A CA 1
ATOM 1574 C C . VAL A 1 190 ? 32.447 -1.113 -50.418 1.00 97.38 190 VAL A C 1
ATOM 1576 O O . VAL A 1 190 ? 33.083 -0.482 -51.258 1.00 97.38 190 VAL A O 1
ATOM 1579 N N . ASN A 1 191 ? 32.161 -2.410 -50.559 1.00 97.88 191 ASN A N 1
ATOM 1580 C CA . ASN A 1 191 ? 32.617 -3.194 -51.710 1.00 97.88 191 ASN A CA 1
ATOM 1581 C C . ASN A 1 191 ? 32.064 -2.647 -53.035 1.00 97.88 191 ASN A C 1
ATOM 1583 O O . ASN A 1 191 ? 32.827 -2.467 -53.978 1.00 97.88 191 ASN A O 1
ATOM 1587 N N . GLN A 1 192 ? 30.774 -2.297 -53.088 1.00 97.88 192 GLN A N 1
ATOM 1588 C CA . GLN A 1 192 ? 30.167 -1.684 -54.277 1.00 97.88 192 GLN A CA 1
ATOM 1589 C C . GLN A 1 192 ? 30.843 -0.360 -54.655 1.00 97.88 192 GLN A C 1
ATOM 1591 O O . GLN A 1 192 ? 31.134 -0.126 -55.825 1.00 97.88 192 GLN A O 1
ATOM 1596 N N . ARG A 1 193 ? 31.139 0.502 -53.670 1.00 97.69 193 ARG A N 1
ATOM 1597 C CA . ARG A 1 193 ? 31.862 1.761 -53.912 1.00 97.69 193 ARG A CA 1
ATOM 1598 C C . ARG A 1 193 ? 33.295 1.531 -54.386 1.00 97.69 193 ARG A C 1
ATOM 1600 O O . ARG A 1 193 ? 33.783 2.309 -55.202 1.00 97.69 193 ARG A O 1
ATOM 1607 N N . ILE A 1 194 ? 33.973 0.499 -53.880 1.00 98.00 194 ILE A N 1
ATOM 1608 C CA . ILE A 1 194 ? 35.315 0.118 -54.344 1.00 98.00 194 ILE A CA 1
ATOM 1609 C C . ILE A 1 194 ? 35.252 -0.314 -55.811 1.00 98.00 194 ILE A C 1
ATOM 1611 O O . ILE A 1 194 ? 35.983 0.250 -56.618 1.00 98.00 194 ILE A O 1
ATOM 1615 N N . GLU A 1 195 ? 34.341 -1.219 -56.177 1.00 97.69 195 GLU A N 1
ATOM 1616 C CA . GLU A 1 195 ? 34.164 -1.667 -57.567 1.00 97.69 195 GLU A CA 1
ATOM 1617 C C . GLU A 1 195 ? 33.829 -0.502 -58.516 1.00 97.69 195 GLU A C 1
ATOM 1619 O O . GLU A 1 195 ? 34.397 -0.387 -59.606 1.00 97.69 195 GLU A O 1
ATOM 1624 N N . GLU A 1 196 ? 32.942 0.407 -58.097 1.00 98.00 196 GLU A N 1
ATOM 1625 C CA . GLU A 1 196 ? 32.597 1.602 -58.872 1.00 98.00 196 GLU A CA 1
ATOM 1626 C C . GLU A 1 196 ? 33.814 2.522 -59.073 1.00 98.00 196 GLU A C 1
ATOM 1628 O O . GLU A 1 196 ? 34.061 3.005 -60.182 1.00 98.00 196 GLU A O 1
ATOM 1633 N N . ASN A 1 197 ? 34.598 2.748 -58.016 1.00 97.44 197 ASN A N 1
ATOM 1634 C CA . ASN A 1 197 ? 35.806 3.566 -58.080 1.00 97.44 197 ASN A CA 1
ATOM 1635 C C . ASN A 1 197 ? 36.896 2.915 -58.941 1.00 97.44 197 ASN A C 1
ATOM 1637 O O . ASN A 1 197 ? 37.541 3.612 -59.721 1.00 97.44 197 ASN A O 1
ATOM 1641 N N . GLU A 1 198 ? 37.080 1.595 -58.862 1.00 98.12 198 GLU A N 1
ATOM 1642 C CA . GLU A 1 198 ? 38.008 0.858 -59.726 1.00 98.12 198 GLU A CA 1
ATOM 1643 C C . GLU A 1 198 ? 37.634 0.995 -61.205 1.00 98.12 198 GLU A C 1
ATOM 1645 O O . GLU A 1 198 ? 38.509 1.216 -62.046 1.00 98.12 198 GLU A O 1
ATOM 1650 N N . LYS A 1 199 ? 36.337 0.922 -61.534 1.00 97.81 199 LYS A N 1
ATOM 1651 C CA . LYS A 1 199 ? 35.851 1.149 -62.900 1.00 97.81 199 LYS A CA 1
ATOM 1652 C C . LYS A 1 199 ? 36.160 2.573 -63.375 1.00 97.81 199 LYS A C 1
ATOM 1654 O O . LYS A 1 199 ? 36.739 2.735 -64.447 1.00 97.81 199 LYS A O 1
ATOM 1659 N N . LYS A 1 200 ? 35.848 3.588 -62.561 1.00 97.25 200 LYS A N 1
ATOM 1660 C CA . LYS A 1 200 ? 36.151 5.000 -62.865 1.00 97.25 200 LYS A CA 1
ATOM 1661 C C . LYS A 1 200 ? 37.652 5.244 -63.056 1.00 97.25 200 LYS A C 1
ATOM 1663 O O . LYS A 1 200 ? 38.038 5.984 -63.957 1.00 97.25 200 LYS A O 1
ATOM 1668 N N . MET A 1 201 ? 38.508 4.610 -62.252 1.00 96.31 201 MET A N 1
ATOM 1669 C CA . MET A 1 201 ? 39.964 4.718 -62.410 1.00 96.31 201 MET A CA 1
ATOM 1670 C C . MET A 1 201 ? 40.471 4.074 -63.705 1.00 96.31 201 MET A C 1
ATOM 1672 O O . MET A 1 201 ? 41.376 4.622 -64.337 1.00 96.31 201 MET A O 1
ATOM 1676 N N . LYS A 1 202 ? 39.895 2.942 -64.134 1.00 96.88 202 LYS A N 1
ATOM 1677 C CA . LYS A 1 202 ? 40.217 2.341 -65.440 1.00 96.88 202 LYS A CA 1
ATOM 1678 C C . LYS A 1 202 ? 39.824 3.271 -66.587 1.00 96.88 202 LYS A C 1
ATOM 1680 O O . LYS A 1 202 ? 40.662 3.561 -67.431 1.00 96.88 202 LYS A O 1
ATOM 1685 N N . GLU A 1 203 ? 38.612 3.826 -66.550 1.00 96.88 203 GLU A N 1
ATOM 1686 C CA . GLU A 1 203 ? 38.143 4.801 -67.546 1.00 96.88 203 GLU A CA 1
ATOM 1687 C C . GLU A 1 203 ? 39.065 6.033 -67.623 1.00 96.88 203 GLU A C 1
ATOM 1689 O O . GLU A 1 203 ? 39.447 6.459 -68.712 1.00 96.88 203 GLU A O 1
ATOM 1694 N N . GLN A 1 204 ? 39.489 6.583 -66.478 1.00 95.94 204 GLN A N 1
ATOM 1695 C CA . GLN A 1 204 ? 40.453 7.691 -66.442 1.00 95.94 204 GLN A CA 1
ATOM 1696 C C . GLN A 1 204 ? 41.819 7.300 -67.017 1.00 95.94 204 GLN A C 1
ATOM 1698 O O . GLN A 1 204 ? 42.437 8.096 -67.724 1.00 95.94 204 GLN A O 1
ATOM 1703 N N . THR A 1 205 ? 42.281 6.081 -66.741 1.00 96.81 205 THR A N 1
ATOM 1704 C CA . THR A 1 205 ? 43.543 5.553 -67.277 1.00 96.81 205 THR A CA 1
ATOM 1705 C C . THR A 1 205 ? 43.492 5.456 -68.803 1.00 96.81 205 THR A C 1
ATOM 1707 O O . THR A 1 205 ? 44.413 5.921 -69.471 1.00 96.81 205 THR A O 1
ATOM 1710 N N . ASP A 1 206 ? 42.396 4.939 -69.365 1.00 97.00 206 ASP A N 1
ATOM 1711 C CA . ASP A 1 206 ? 42.195 4.829 -70.816 1.00 97.00 206 ASP A CA 1
ATOM 1712 C C . ASP A 1 206 ? 42.167 6.212 -71.497 1.00 97.00 206 ASP A C 1
ATOM 1714 O O . ASP A 1 206 ? 42.765 6.406 -72.562 1.00 97.00 206 ASP A O 1
ATOM 1718 N N . ILE A 1 207 ? 41.535 7.207 -70.860 1.00 97.06 207 ILE A N 1
ATOM 1719 C CA . ILE A 1 207 ? 41.531 8.607 -71.324 1.00 97.06 207 ILE A CA 1
ATOM 1720 C C . ILE A 1 207 ? 42.951 9.189 -71.330 1.00 97.06 207 ILE A C 1
ATOM 1722 O O . ILE A 1 207 ? 43.346 9.839 -72.305 1.00 97.06 207 ILE A O 1
ATOM 1726 N N . ILE A 1 208 ? 43.733 8.955 -70.269 1.00 96.12 208 ILE A N 1
ATOM 1727 C CA . ILE A 1 208 ? 45.124 9.422 -70.167 1.00 96.12 208 ILE A CA 1
ATOM 1728 C C . ILE A 1 208 ? 45.985 8.783 -71.260 1.00 96.12 208 ILE A C 1
ATOM 1730 O O . ILE A 1 208 ? 46.715 9.498 -71.943 1.00 96.12 208 ILE A O 1
ATOM 1734 N N . LEU A 1 209 ? 45.866 7.471 -71.481 1.00 95.94 209 LEU A N 1
ATOM 1735 C CA . LEU A 1 209 ? 46.611 6.757 -72.526 1.00 95.94 209 LEU A CA 1
ATOM 1736 C C . LEU A 1 209 ? 46.264 7.262 -73.933 1.00 95.94 209 LEU A C 1
ATOM 1738 O O . LEU A 1 209 ? 47.152 7.473 -74.759 1.00 95.94 209 LEU A O 1
ATOM 1742 N N . THR A 1 210 ? 44.979 7.513 -74.193 1.00 96.19 210 THR A N 1
ATOM 1743 C CA . THR A 1 210 ? 44.519 8.109 -75.457 1.00 96.19 210 THR A CA 1
ATOM 1744 C C . THR A 1 210 ? 45.109 9.507 -75.650 1.00 96.19 210 THR A C 1
ATOM 1746 O O . THR A 1 210 ? 45.600 9.836 -76.731 1.00 96.19 210 THR A O 1
ATOM 1749 N N . SER A 1 211 ? 45.111 10.320 -74.591 1.00 95.12 211 SER A N 1
ATOM 1750 C CA . SER A 1 211 ? 45.663 11.678 -74.619 1.00 95.12 211 SER A CA 1
ATOM 1751 C C . SER A 1 211 ? 47.177 11.676 -74.852 1.00 95.12 211 SER A C 1
ATOM 1753 O O . SER A 1 211 ? 47.658 12.453 -75.672 1.00 95.12 211 SER A O 1
ATOM 1755 N N . ASP A 1 212 ? 47.924 10.772 -74.207 1.00 95.94 212 ASP A N 1
ATOM 1756 C CA . ASP A 1 212 ? 49.369 10.590 -74.424 1.00 95.94 212 ASP A CA 1
ATOM 1757 C C . ASP A 1 212 ? 49.681 10.218 -75.885 1.00 95.94 212 ASP A C 1
ATOM 1759 O O . ASP A 1 212 ? 50.581 10.795 -76.498 1.00 95.94 212 ASP A O 1
ATOM 1763 N N . SER A 1 213 ? 48.892 9.320 -76.487 1.00 95.56 213 SER A N 1
ATOM 1764 C CA . SER A 1 213 ? 49.032 8.960 -77.906 1.00 95.56 213 SER A CA 1
ATOM 1765 C C . SER A 1 213 ? 48.792 10.155 -78.835 1.00 95.56 213 SER A C 1
ATOM 1767 O O . SER A 1 213 ? 49.577 10.383 -79.757 1.00 95.56 213 SER A O 1
ATOM 1769 N N . LEU A 1 214 ? 47.733 10.935 -78.592 1.00 95.50 214 LEU A N 1
ATOM 1770 C CA . LEU A 1 214 ? 47.430 12.142 -79.370 1.00 95.50 214 LEU A CA 1
ATOM 1771 C C . LEU A 1 214 ? 48.523 13.205 -79.217 1.00 95.50 214 LEU A C 1
ATOM 1773 O O . LEU A 1 214 ? 48.898 13.850 -80.195 1.00 95.50 214 LEU A O 1
ATOM 1777 N N . MET A 1 215 ? 49.062 13.376 -78.007 1.00 92.88 215 MET A N 1
ATOM 1778 C CA . MET A 1 215 ? 50.174 14.291 -77.758 1.00 92.88 215 MET A CA 1
ATOM 1779 C C . MET A 1 215 ? 51.430 13.868 -78.517 1.00 92.88 215 MET A C 1
ATOM 1781 O O . MET A 1 215 ? 52.040 14.714 -79.165 1.00 92.88 215 MET A O 1
ATOM 1785 N N . LYS A 1 216 ? 51.785 12.576 -78.513 1.00 93.56 216 LYS A N 1
ATOM 1786 C CA . LYS A 1 216 ? 52.913 12.050 -79.302 1.00 93.56 216 LYS A CA 1
ATOM 1787 C C . LYS A 1 216 ? 52.738 12.314 -80.796 1.00 93.56 216 LYS A C 1
ATOM 1789 O O . LYS A 1 216 ? 53.671 12.780 -81.446 1.00 93.56 216 LYS A O 1
ATOM 1794 N N . GLU A 1 217 ? 51.542 12.080 -81.336 1.00 94.19 217 GLU A N 1
ATOM 1795 C CA . GLU A 1 217 ? 51.229 12.384 -82.737 1.00 94.19 217 GLU A CA 1
ATOM 1796 C C . GLU A 1 217 ? 51.358 13.887 -83.036 1.00 94.19 217 GLU A C 1
ATOM 1798 O O . GLU A 1 217 ? 51.973 14.276 -84.031 1.00 94.19 217 GLU A O 1
ATOM 1803 N N . ALA A 1 218 ? 50.824 14.745 -82.162 1.00 90.94 218 ALA A N 1
ATOM 1804 C CA . ALA A 1 218 ? 50.930 16.194 -82.298 1.00 90.94 218 ALA A CA 1
ATOM 1805 C C . ALA A 1 218 ? 52.388 16.674 -82.229 1.00 90.94 218 ALA A C 1
ATOM 1807 O O . ALA A 1 218 ? 52.775 17.544 -83.007 1.00 90.94 218 ALA A O 1
ATOM 1808 N N . THR A 1 219 ? 53.210 16.090 -81.350 1.00 90.12 219 THR A N 1
ATOM 1809 C CA . THR A 1 219 ? 54.650 16.370 -81.276 1.00 90.12 219 THR A CA 1
ATOM 1810 C C . THR A 1 219 ? 55.356 15.991 -82.576 1.00 90.12 219 THR A C 1
ATOM 1812 O O . THR A 1 219 ? 56.108 16.810 -83.095 1.00 90.12 219 THR A O 1
ATOM 1815 N N . HIS A 1 220 ? 55.080 14.813 -83.149 1.00 87.88 220 HIS A N 1
ATOM 1816 C CA . HIS A 1 220 ? 55.642 14.423 -84.448 1.00 87.88 220 HIS A CA 1
ATOM 1817 C C . HIS A 1 220 ? 55.247 15.401 -85.561 1.00 87.88 220 HIS A C 1
ATOM 1819 O O . HIS A 1 220 ? 56.119 15.923 -86.249 1.00 87.88 220 HIS A O 1
ATOM 1825 N N . LYS A 1 221 ? 53.957 15.748 -85.669 1.00 89.38 221 LYS A N 1
ATOM 1826 C CA . LYS A 1 221 ? 53.481 16.731 -86.658 1.00 89.38 221 LYS A CA 1
ATOM 1827 C C . LYS A 1 221 ? 54.100 18.114 -86.464 1.00 89.38 221 LYS A C 1
ATOM 1829 O O . LYS A 1 221 ? 54.367 18.799 -87.446 1.00 89.38 221 LYS A O 1
ATOM 1834 N N . ALA A 1 222 ? 54.311 18.545 -85.221 1.00 82.25 222 ALA A N 1
ATOM 1835 C CA . ALA A 1 222 ? 54.955 19.819 -84.926 1.00 82.25 222 ALA A CA 1
ATOM 1836 C C . ALA A 1 222 ? 56.428 19.821 -85.356 1.00 82.25 222 ALA A C 1
ATOM 1838 O O . ALA A 1 222 ? 56.880 20.819 -85.911 1.00 82.25 222 ALA A O 1
ATOM 1839 N N . VAL A 1 223 ? 57.152 18.713 -85.152 1.00 80.06 223 VAL A N 1
ATOM 1840 C CA . VAL A 1 223 ? 58.526 18.538 -85.652 1.00 80.06 223 VAL A CA 1
ATOM 1841 C C . VAL A 1 223 ? 58.549 18.577 -87.182 1.00 80.06 223 VAL A C 1
ATOM 1843 O O . VAL A 1 223 ? 59.301 19.369 -87.742 1.00 80.06 223 VAL A O 1
ATOM 1846 N N . ASP A 1 224 ? 57.670 17.828 -87.855 1.00 75.69 224 ASP A N 1
ATOM 1847 C CA . ASP A 1 224 ? 57.575 17.825 -89.322 1.00 75.69 224 ASP A CA 1
ATOM 1848 C C . ASP A 1 224 ? 57.253 19.225 -89.874 1.00 75.69 224 ASP A C 1
ATOM 1850 O O . ASP A 1 224 ? 57.882 19.705 -90.819 1.00 75.69 224 ASP A O 1
ATOM 1854 N N . ALA A 1 225 ? 56.294 19.921 -89.253 1.00 73.94 225 ALA A N 1
ATOM 1855 C CA . ALA A 1 225 ? 55.932 21.284 -89.624 1.00 73.94 225 ALA A CA 1
ATOM 1856 C C . ALA A 1 225 ? 57.088 22.266 -89.386 1.00 73.94 225 ALA A C 1
ATOM 1858 O O . ALA A 1 225 ? 57.297 23.164 -90.197 1.00 73.94 225 ALA A O 1
ATOM 1859 N N . HIS A 1 226 ? 57.857 22.091 -88.307 1.00 68.56 226 HIS A N 1
ATOM 1860 C CA . HIS A 1 226 ? 59.044 22.896 -88.026 1.00 68.56 226 HIS A CA 1
ATOM 1861 C C . HIS A 1 226 ? 60.093 22.737 -89.130 1.00 68.56 226 HIS A C 1
ATOM 1863 O O . HIS A 1 226 ? 60.588 23.744 -89.625 1.00 68.56 226 HIS A O 1
ATOM 1869 N N . THR A 1 227 ? 60.358 21.509 -89.589 1.00 65.00 227 THR A N 1
ATOM 1870 C CA . THR A 1 227 ? 61.280 21.236 -90.705 1.00 65.00 227 THR A CA 1
ATOM 1871 C C . THR A 1 227 ? 60.804 21.848 -92.028 1.00 65.00 227 THR A C 1
ATOM 1873 O O . THR A 1 227 ? 61.619 22.320 -92.816 1.00 65.00 227 THR A O 1
ATOM 1876 N N . ILE A 1 228 ? 59.491 21.874 -92.282 1.00 62.31 228 ILE A N 1
ATOM 1877 C CA . ILE A 1 228 ? 58.920 22.467 -93.505 1.00 62.31 228 ILE A CA 1
ATOM 1878 C C . ILE A 1 228 ? 58.935 24.005 -93.456 1.00 62.31 228 ILE A C 1
ATOM 1880 O O . ILE A 1 228 ? 59.203 24.656 -94.465 1.00 62.31 228 ILE A O 1
ATOM 1884 N N . VAL A 1 229 ? 58.608 24.600 -92.305 1.00 58.19 229 VAL A N 1
ATOM 1885 C CA . VAL A 1 229 ? 58.447 26.058 -92.154 1.00 58.19 229 VAL A CA 1
ATOM 1886 C C . VAL A 1 229 ? 59.785 26.765 -91.921 1.00 58.19 229 VAL A C 1
ATOM 1888 O O . VAL A 1 229 ? 59.963 27.900 -92.370 1.00 58.19 229 VAL A O 1
ATOM 1891 N N . LEU A 1 230 ? 60.728 26.113 -91.244 1.00 54.66 230 LEU A N 1
ATOM 1892 C CA . LEU A 1 230 ? 62.071 26.621 -90.984 1.00 54.66 230 LEU A CA 1
ATOM 1893 C C . LEU A 1 230 ? 63.081 25.762 -91.742 1.00 54.66 230 LEU A C 1
ATOM 1895 O O . LEU A 1 230 ? 63.728 24.886 -91.176 1.00 54.66 230 LEU A O 1
ATOM 1899 N N . GLY A 1 231 ? 63.210 26.007 -93.045 1.00 54.50 231 GLY A N 1
ATOM 1900 C CA . GLY A 1 231 ? 64.319 25.439 -93.801 1.00 54.50 231 GLY A CA 1
ATOM 1901 C C . GLY A 1 231 ? 65.649 25.887 -93.186 1.00 54.50 231 GLY A C 1
ATOM 1902 O O . GLY A 1 231 ? 65.873 27.079 -92.991 1.00 54.50 231 GLY A O 1
ATOM 1903 N N . GLU A 1 232 ? 66.549 24.943 -92.899 1.00 53.88 232 GLU A N 1
ATOM 1904 C CA . GLU A 1 232 ? 67.901 25.240 -92.386 1.00 53.88 232 GLU A CA 1
ATOM 1905 C C . GLU A 1 232 ? 68.760 26.017 -93.404 1.00 53.88 232 GLU A C 1
ATOM 1907 O O . GLU A 1 232 ? 69.808 26.569 -93.067 1.00 53.88 232 GLU A O 1
ATOM 1912 N N . THR A 1 233 ? 68.303 26.091 -94.657 1.00 53.97 233 THR A N 1
ATOM 1913 C CA . THR A 1 233 ? 68.972 26.760 -95.771 1.00 53.97 233 THR A CA 1
ATOM 1914 C C . THR A 1 233 ? 68.041 27.742 -96.471 1.00 53.97 233 THR A C 1
ATOM 1916 O O . THR A 1 233 ? 66.867 27.445 -96.694 1.00 53.97 233 THR A O 1
ATOM 1919 N N . VAL A 1 234 ? 68.595 28.881 -96.891 1.00 54.69 234 VAL A N 1
ATOM 1920 C CA . VAL A 1 234 ? 67.920 29.887 -97.724 1.00 54.69 234 VAL A CA 1
ATOM 1921 C C . VAL A 1 234 ? 67.304 29.224 -98.955 1.00 54.69 234 VAL A C 1
ATOM 1923 O O . VAL A 1 234 ? 68.022 28.593 -99.732 1.00 54.69 234 VAL A O 1
ATOM 1926 N N . ASN A 1 235 ? 65.993 29.373 -99.156 1.00 59.72 235 ASN A N 1
ATOM 1927 C CA . ASN A 1 235 ? 65.351 28.848 -100.363 1.00 59.72 235 ASN A CA 1
ATOM 1928 C C . ASN A 1 235 ? 65.829 29.605 -101.625 1.00 59.72 235 ASN A C 1
ATOM 1930 O O . ASN A 1 235 ? 66.433 30.675 -101.534 1.00 59.72 235 ASN A O 1
ATOM 1934 N N . GLU A 1 236 ? 65.551 29.087 -102.827 1.00 55.81 236 GLU A N 1
ATOM 1935 C CA . GLU A 1 236 ? 65.993 29.712 -104.094 1.00 55.81 236 GLU A CA 1
ATOM 1936 C C . GLU A 1 236 ? 65.505 31.162 -104.278 1.00 55.81 236 GLU A C 1
ATOM 1938 O O . GLU A 1 236 ? 66.093 31.938 -105.030 1.00 55.81 236 GLU A O 1
ATOM 1943 N N . GLN A 1 237 ? 64.456 31.550 -103.552 1.00 53.84 237 GLN A N 1
ATOM 1944 C CA . GLN A 1 237 ? 63.873 32.889 -103.571 1.00 53.84 237 GLN A CA 1
ATOM 1945 C C . GLN A 1 237 ? 64.569 33.853 -102.592 1.00 53.84 237 GLN A C 1
ATOM 1947 O O . GLN A 1 237 ? 64.324 35.055 -102.651 1.00 53.84 237 GLN A O 1
ATOM 1952 N N . GLY A 1 238 ? 65.467 33.358 -101.734 1.00 54.25 238 GLY A N 1
ATOM 1953 C CA . GLY A 1 238 ? 66.268 34.166 -100.819 1.00 54.25 238 GLY A CA 1
ATOM 1954 C C . GLY A 1 238 ? 65.790 34.193 -99.367 1.00 54.25 238 GLY A C 1
ATOM 1955 O O . GLY A 1 238 ? 66.373 34.950 -98.604 1.00 54.25 238 GLY A O 1
ATOM 1956 N N . TYR A 1 239 ? 64.800 33.389 -98.965 1.00 54.97 239 TYR A N 1
ATOM 1957 C CA . TYR A 1 239 ? 64.136 33.466 -97.654 1.00 54.97 239 TYR A CA 1
ATOM 1958 C C . TYR A 1 239 ? 64.648 32.395 -96.672 1.00 54.97 239 TYR A C 1
ATOM 1960 O O . TYR A 1 239 ? 64.729 31.221 -97.034 1.00 54.97 239 TYR A O 1
ATOM 1968 N N . PHE A 1 240 ? 64.947 32.791 -95.423 1.00 53.78 240 PHE A N 1
ATOM 1969 C CA . PHE A 1 240 ? 65.228 31.876 -94.295 1.00 53.78 240 PHE A CA 1
ATOM 1970 C C . PHE A 1 240 ? 63.955 31.422 -93.557 1.00 53.78 240 PHE A C 1
ATOM 1972 O O . PHE A 1 240 ? 63.933 30.354 -92.959 1.00 53.78 240 PHE A O 1
ATOM 1979 N N . THR A 1 241 ? 62.885 32.222 -93.583 1.00 55.38 241 THR A N 1
ATOM 1980 C CA . THR A 1 241 ? 61.566 31.865 -93.035 1.00 55.38 241 THR A CA 1
ATOM 1981 C C . THR A 1 241 ? 60.480 32.484 -93.914 1.00 55.38 241 THR A C 1
ATOM 1983 O O . THR A 1 241 ? 60.701 33.523 -94.540 1.00 55.38 241 THR A O 1
ATOM 1986 N N . THR A 1 242 ? 59.284 31.894 -93.950 1.00 54.72 242 THR A N 1
ATOM 1987 C CA . THR A 1 242 ? 58.119 32.464 -94.656 1.00 54.72 242 THR A CA 1
ATOM 1988 C C . THR A 1 242 ? 57.610 33.776 -94.050 1.00 54.72 242 THR A C 1
ATOM 1990 O O . THR A 1 242 ? 56.812 34.459 -94.688 1.00 54.72 242 THR A O 1
ATOM 1993 N N . MET A 1 243 ? 58.057 34.154 -92.845 1.00 57.66 243 MET A N 1
ATOM 1994 C CA . MET A 1 243 ? 57.530 35.320 -92.126 1.00 57.66 243 MET A CA 1
ATOM 1995 C C . MET A 1 243 ? 58.357 36.599 -92.293 1.00 57.66 243 MET A C 1
ATOM 1997 O O . MET A 1 243 ? 57.824 37.683 -92.065 1.00 57.66 243 MET A O 1
ATOM 2001 N N . ILE A 1 244 ? 59.631 36.512 -92.689 1.00 65.25 244 ILE A N 1
ATOM 2002 C CA . ILE A 1 244 ? 60.484 37.696 -92.873 1.00 65.25 244 ILE A CA 1
ATOM 2003 C C . ILE A 1 244 ? 60.989 37.724 -94.315 1.00 65.25 244 ILE A C 1
ATOM 2005 O O . ILE A 1 244 ? 61.864 36.928 -94.668 1.00 65.25 244 ILE A O 1
ATOM 2009 N N . PRO A 1 245 ? 60.452 38.620 -95.165 1.00 65.75 245 PRO A N 1
ATOM 2010 C CA . PRO A 1 245 ? 60.841 38.651 -96.554 1.00 65.75 245 PRO A CA 1
ATOM 2011 C C . PRO A 1 245 ? 62.306 39.000 -96.747 1.00 65.75 245 PRO A C 1
ATOM 2013 O O . PRO A 1 245 ? 62.795 39.986 -96.198 1.00 65.75 245 PRO A O 1
ATOM 2016 N N . MET A 1 246 ? 62.987 38.221 -97.577 1.00 69.75 246 MET A N 1
ATOM 2017 C CA . MET A 1 246 ? 64.355 38.493 -97.982 1.00 69.75 246 MET A CA 1
ATOM 2018 C C . MET A 1 246 ? 64.437 38.552 -99.500 1.00 69.75 246 MET A C 1
ATOM 2020 O O . MET A 1 246 ? 63.991 37.645 -100.194 1.00 69.75 246 MET A O 1
ATOM 2024 N N . LYS A 1 247 ? 65.017 39.626 -100.026 1.00 77.44 247 LYS A N 1
ATOM 2025 C CA . LYS A 1 247 ? 65.189 39.852 -101.457 1.00 77.44 247 LYS A CA 1
ATOM 2026 C C . LYS A 1 247 ? 66.672 39.988 -101.769 1.00 77.44 247 LYS A C 1
ATOM 2028 O O . LYS A 1 247 ? 67.330 40.897 -101.267 1.00 77.44 247 LYS A O 1
ATOM 2033 N N . ARG A 1 248 ? 67.202 39.111 -102.625 1.00 76.44 248 ARG A N 1
ATOM 2034 C CA . ARG A 1 248 ? 68.576 39.249 -103.132 1.00 76.44 248 ARG A CA 1
ATOM 2035 C C . ARG A 1 248 ? 68.698 40.486 -104.018 1.00 76.44 248 ARG A C 1
ATOM 2037 O O . ARG A 1 248 ? 67.832 40.761 -104.849 1.00 76.44 248 ARG A O 1
ATOM 2044 N N . LEU A 1 249 ? 69.793 41.207 -103.837 1.00 75.19 249 LEU A N 1
ATOM 2045 C CA . LEU A 1 249 ? 70.195 42.357 -104.633 1.00 75.19 249 LEU A CA 1
ATOM 2046 C C . LEU A 1 249 ? 71.515 42.043 -105.361 1.00 75.19 249 LEU A C 1
ATOM 2048 O O . LEU A 1 249 ? 72.185 41.063 -105.021 1.00 75.19 249 LEU A O 1
ATOM 2052 N N . PRO A 1 250 ? 71.901 42.848 -106.368 1.00 80.75 250 PRO A N 1
ATOM 2053 C CA . PRO A 1 250 ? 73.243 42.798 -106.947 1.00 80.75 250 PRO A CA 1
ATOM 2054 C C . PRO A 1 250 ? 74.347 42.961 -105.885 1.00 80.75 250 PRO A C 1
ATOM 2056 O O . PRO A 1 250 ? 74.079 43.375 -104.757 1.00 80.75 250 PRO A O 1
ATOM 2059 N N . ASP A 1 251 ? 75.586 42.629 -106.250 1.00 79.69 251 ASP A N 1
ATOM 2060 C CA . ASP A 1 251 ? 76.779 42.783 -105.399 1.00 79.69 251 ASP A CA 1
ATOM 2061 C C . ASP A 1 251 ? 76.752 41.976 -104.089 1.00 79.69 251 ASP A C 1
ATOM 2063 O O . ASP A 1 251 ? 77.308 42.384 -103.074 1.00 79.69 251 ASP A O 1
ATOM 2067 N N . ASN A 1 252 ? 76.127 40.794 -104.118 1.00 80.62 252 ASN A N 1
ATOM 2068 C CA . ASN A 1 252 ? 76.072 39.861 -102.987 1.00 80.62 252 ASN A CA 1
ATOM 2069 C C . ASN A 1 252 ? 75.345 40.418 -101.743 1.00 80.62 252 ASN A C 1
ATOM 2071 O O . ASN A 1 252 ? 75.621 39.994 -100.625 1.00 80.62 252 ASN A O 1
ATOM 2075 N N . MET A 1 253 ? 74.397 41.342 -101.925 1.00 76.12 253 MET A N 1
ATOM 2076 C CA . MET A 1 253 ? 73.594 41.928 -100.845 1.00 76.12 253 MET A CA 1
ATOM 2077 C C . MET A 1 253 ? 72.210 41.271 -100.732 1.00 76.12 253 MET A C 1
ATOM 2079 O O . MET A 1 253 ? 71.616 40.835 -101.719 1.00 76.12 253 MET A O 1
ATOM 2083 N N . VAL A 1 254 ? 71.648 41.257 -99.525 1.00 78.12 254 VAL A N 1
ATOM 2084 C CA . VAL A 1 254 ? 70.272 40.833 -99.238 1.00 78.12 254 VAL A CA 1
ATOM 2085 C C . VAL A 1 254 ? 69.535 41.950 -98.526 1.00 78.12 254 VAL A C 1
ATOM 2087 O O . VAL A 1 254 ? 69.996 42.471 -97.514 1.00 78.12 254 VAL A O 1
ATOM 2090 N N . GLN A 1 255 ? 68.363 42.290 -99.052 1.00 79.38 255 GLN A N 1
ATOM 2091 C CA . GLN A 1 255 ? 67.380 43.123 -98.383 1.00 79.38 255 GLN A CA 1
ATOM 2092 C C . GLN A 1 255 ? 66.498 42.246 -97.495 1.00 79.38 255 GLN A C 1
ATOM 2094 O O . GLN A 1 255 ? 65.841 41.346 -98.000 1.00 79.38 255 GLN A O 1
ATOM 2099 N N . ILE A 1 256 ? 66.431 42.532 -96.203 1.00 76.56 256 ILE A N 1
ATOM 2100 C CA . ILE A 1 256 ? 65.573 41.859 -95.232 1.00 76.56 256 ILE A CA 1
ATOM 2101 C C . ILE A 1 256 ? 64.494 42.851 -94.801 1.00 76.56 256 ILE A C 1
ATOM 2103 O O . ILE A 1 256 ? 64.802 43.917 -94.266 1.00 76.56 256 ILE A O 1
ATOM 2107 N N . THR A 1 257 ? 63.231 42.522 -95.039 1.00 75.75 257 THR A N 1
ATOM 2108 C CA . THR A 1 257 ? 62.082 43.370 -94.706 1.00 75.75 257 THR A CA 1
ATOM 2109 C C . THR A 1 257 ? 61.450 42.902 -93.405 1.00 75.75 257 THR A C 1
ATOM 2111 O O . THR A 1 257 ? 61.165 41.719 -93.257 1.00 75.75 257 THR A O 1
ATOM 2114 N N . GLY A 1 258 ? 61.208 43.817 -92.462 1.00 68.94 258 GLY A N 1
ATOM 2115 C CA . GLY A 1 258 ? 60.538 43.480 -91.204 1.00 68.94 258 GLY A CA 1
ATOM 2116 C C . GLY A 1 258 ? 59.131 42.920 -91.425 1.00 68.94 258 GLY A C 1
ATOM 2117 O O . GLY A 1 258 ? 58.438 43.324 -92.360 1.00 68.94 258 GLY A O 1
ATOM 2118 N N . ALA A 1 259 ? 58.685 42.029 -90.533 1.00 60.94 259 ALA A N 1
ATOM 2119 C CA . ALA A 1 259 ? 57.425 41.276 -90.646 1.00 60.94 259 ALA A CA 1
ATOM 2120 C C . ALA A 1 259 ? 56.141 42.139 -90.732 1.00 60.94 259 ALA A C 1
ATOM 2122 O O . ALA A 1 259 ? 55.070 41.620 -91.028 1.00 60.94 259 ALA A O 1
ATOM 2123 N N . TYR A 1 260 ? 56.239 43.458 -90.528 1.00 61.47 260 TYR A N 1
ATOM 2124 C CA . TYR A 1 260 ? 55.112 44.401 -90.564 1.00 61.47 260 TYR A CA 1
ATOM 2125 C C . TYR A 1 260 ? 55.405 45.668 -91.388 1.00 61.47 260 TYR A C 1
ATOM 2127 O O . TYR A 1 260 ? 54.847 46.729 -91.126 1.00 61.47 260 TYR A O 1
ATOM 2135 N N . GLY A 1 261 ? 56.321 45.591 -92.364 1.00 59.25 261 GLY A N 1
ATOM 2136 C CA . GLY A 1 261 ? 56.699 46.742 -93.201 1.00 59.25 261 GLY A CA 1
ATOM 2137 C C . GLY A 1 261 ? 57.598 47.772 -92.501 1.00 59.25 261 GLY A C 1
ATOM 2138 O O . GLY A 1 261 ? 57.897 48.820 -93.071 1.00 59.25 261 GLY A O 1
ATOM 2139 N N . GLY A 1 262 ? 58.055 47.474 -91.281 1.00 59.47 262 GLY A N 1
ATOM 2140 C CA . GLY A 1 262 ? 59.018 48.282 -90.541 1.00 59.47 262 GLY A CA 1
ATOM 2141 C C . GLY A 1 262 ? 60.439 48.063 -91.058 1.00 59.47 262 GLY A C 1
ATOM 2142 O O . GLY A 1 262 ? 61.054 47.045 -90.760 1.00 59.47 262 GLY A O 1
ATOM 2143 N N . GLY A 1 263 ? 60.957 49.025 -91.824 1.00 64.19 263 GLY A N 1
ATOM 2144 C CA . GLY A 1 263 ? 62.362 49.088 -92.232 1.00 64.19 263 GLY A CA 1
ATOM 2145 C C . GLY A 1 263 ? 62.834 47.980 -93.187 1.00 64.19 263 GLY A C 1
ATOM 2146 O O . GLY A 1 263 ? 62.214 46.933 -93.372 1.00 64.19 263 GLY A O 1
ATOM 2147 N N . CYS A 1 264 ? 63.964 48.232 -93.843 1.00 74.06 264 CYS A N 1
ATOM 2148 C CA . CYS A 1 264 ? 64.669 47.245 -94.656 1.00 74.06 264 CYS A CA 1
ATOM 2149 C C . CYS A 1 264 ? 66.135 47.239 -94.243 1.00 74.06 264 CYS A C 1
ATOM 2151 O O . CYS A 1 264 ? 66.765 48.296 -94.215 1.00 74.06 264 CYS A O 1
ATOM 2153 N N . LEU A 1 265 ? 66.665 46.060 -93.937 1.00 75.31 265 LEU A N 1
ATOM 2154 C CA . LEU A 1 265 ? 68.086 45.865 -93.689 1.00 75.31 265 LEU A CA 1
ATOM 2155 C C . LEU A 1 265 ? 68.756 45.386 -94.953 1.00 75.31 265 LEU A C 1
ATOM 2157 O O . LEU A 1 265 ? 68.230 44.512 -95.624 1.00 75.31 265 LEU A O 1
ATOM 2161 N N . TYR A 1 266 ? 69.915 45.945 -95.258 1.00 78.31 266 TYR A N 1
ATOM 2162 C CA . TYR A 1 266 ? 70.727 45.520 -96.384 1.00 78.31 266 TYR A CA 1
ATOM 2163 C C . TYR A 1 266 ? 72.014 44.948 -95.817 1.00 78.31 266 TYR A C 1
ATOM 2165 O O . TYR A 1 266 ? 72.781 45.674 -95.186 1.00 78.31 266 TYR A O 1
ATOM 2173 N N . VAL A 1 267 ? 72.222 43.648 -95.993 1.00 75.75 267 VAL A N 1
ATOM 2174 C CA . VAL A 1 267 ? 73.360 42.929 -95.412 1.00 75.75 267 VAL A CA 1
ATOM 2175 C C . VAL A 1 267 ? 74.007 42.063 -96.480 1.00 75.75 267 VAL A C 1
ATOM 2177 O O . VAL A 1 267 ? 73.314 41.500 -97.324 1.00 75.75 267 VAL A O 1
ATOM 2180 N N . GLU A 1 268 ? 75.332 41.970 -96.460 1.00 75.88 268 GLU A N 1
ATOM 2181 C CA . GLU A 1 268 ? 76.072 41.072 -97.346 1.00 75.88 268 GLU A CA 1
ATOM 2182 C C . GLU A 1 268 ? 75.680 39.612 -97.050 1.00 75.88 268 GLU A C 1
ATOM 2184 O O . GLU A 1 268 ? 75.634 39.178 -95.896 1.00 75.88 268 GLU A O 1
ATOM 2189 N N . LEU A 1 269 ? 75.370 38.845 -98.095 1.00 74.00 269 LEU A N 1
ATOM 2190 C CA . LEU A 1 269 ? 74.840 37.481 -98.003 1.00 74.00 269 LEU A CA 1
ATOM 2191 C C . LEU A 1 269 ? 75.805 36.531 -97.275 1.00 74.00 269 LEU A C 1
ATOM 2193 O O . LEU A 1 269 ? 75.372 35.611 -96.588 1.00 74.00 269 LEU A O 1
ATOM 2197 N N . ASP A 1 270 ? 77.115 36.756 -97.379 1.00 76.62 270 ASP A N 1
ATOM 2198 C CA . ASP A 1 270 ? 78.138 35.957 -96.700 1.00 76.62 270 ASP A CA 1
ATOM 2199 C C . ASP A 1 270 ? 78.232 36.238 -95.189 1.00 76.62 270 ASP A C 1
ATOM 2201 O O . ASP A 1 270 ? 78.911 35.494 -94.480 1.00 76.62 270 ASP A O 1
ATOM 2205 N N . LYS A 1 271 ? 77.552 37.271 -94.680 1.00 73.00 271 LYS A N 1
ATOM 2206 C CA . LYS A 1 271 ? 77.429 37.547 -93.239 1.00 73.00 271 LYS A CA 1
ATOM 2207 C C . LYS A 1 271 ? 76.246 36.834 -92.594 1.00 73.00 271 LYS A C 1
ATOM 2209 O O . LYS A 1 271 ? 76.156 36.825 -91.373 1.00 73.00 271 LYS A O 1
ATOM 2214 N N . ILE A 1 272 ? 75.354 36.246 -93.392 1.00 71.69 272 ILE A N 1
ATOM 2215 C CA . ILE A 1 272 ? 74.153 35.545 -92.931 1.00 71.69 272 ILE A CA 1
ATOM 2216 C C . ILE A 1 272 ? 74.135 34.144 -93.548 1.00 71.69 272 ILE A C 1
ATOM 2218 O O . ILE A 1 272 ? 73.337 33.842 -94.436 1.00 71.69 272 ILE A O 1
ATOM 2222 N N . LYS A 1 273 ? 75.074 33.291 -93.126 1.00 66.25 273 LYS A N 1
ATOM 2223 C CA . LYS A 1 273 ? 75.230 31.944 -93.699 1.00 66.25 273 LYS A CA 1
ATOM 2224 C C . LYS A 1 273 ? 74.313 30.929 -93.033 1.00 66.25 273 LYS A C 1
ATOM 2226 O O . LYS A 1 273 ? 73.894 29.974 -93.678 1.00 66.25 273 LYS A O 1
ATOM 2231 N N . THR A 1 274 ? 74.017 31.139 -91.757 1.00 67.00 274 THR A N 1
ATOM 2232 C CA . THR A 1 274 ? 73.187 30.259 -90.939 1.00 67.00 274 THR A CA 1
ATOM 2233 C C . THR A 1 274 ? 71.957 30.994 -90.416 1.00 67.00 274 THR A C 1
ATOM 2235 O O . THR A 1 274 ? 71.913 32.226 -90.353 1.00 67.00 274 THR A O 1
ATOM 2238 N N . TYR A 1 275 ? 70.952 30.230 -89.991 1.00 62.00 275 TYR A N 1
ATOM 2239 C CA . TYR A 1 275 ? 69.791 30.792 -89.306 1.00 62.00 275 TYR A CA 1
ATOM 2240 C C . TYR A 1 275 ? 70.178 31.526 -88.010 1.00 62.00 275 TYR A C 1
ATOM 2242 O O . TYR A 1 275 ? 69.569 32.544 -87.683 1.00 62.00 275 TYR A O 1
ATOM 2250 N N . ASP A 1 276 ? 71.212 31.070 -87.295 1.00 67.88 276 ASP A N 1
ATOM 2251 C CA . ASP A 1 276 ? 71.693 31.752 -86.090 1.00 67.88 276 ASP A CA 1
ATOM 2252 C C . ASP A 1 276 ? 72.335 33.112 -86.407 1.00 67.88 276 ASP A C 1
ATOM 2254 O O . ASP A 1 276 ? 72.090 34.072 -85.675 1.00 67.88 276 ASP A O 1
ATOM 2258 N N . ASP A 1 277 ? 73.061 33.247 -87.525 1.00 68.06 277 ASP A N 1
ATOM 2259 C CA . ASP A 1 277 ? 73.576 34.547 -87.990 1.00 68.06 277 ASP A CA 1
ATOM 2260 C C . ASP A 1 277 ? 72.425 35.525 -88.259 1.00 68.06 277 ASP A C 1
ATOM 2262 O O . ASP A 1 277 ? 72.454 36.683 -87.836 1.00 68.06 277 ASP A O 1
ATOM 2266 N N . PHE A 1 278 ? 71.366 35.039 -88.914 1.00 67.75 278 PHE A N 1
ATOM 2267 C CA . PHE A 1 278 ? 70.164 35.819 -89.185 1.00 67.75 278 PHE A CA 1
ATOM 2268 C C . PHE A 1 278 ? 69.428 36.208 -87.899 1.00 67.75 278 PHE A C 1
ATOM 2270 O O . PHE A 1 278 ? 69.087 37.372 -87.701 1.00 67.75 278 PHE A O 1
ATOM 2277 N N . LYS A 1 279 ? 69.210 35.252 -86.995 1.00 65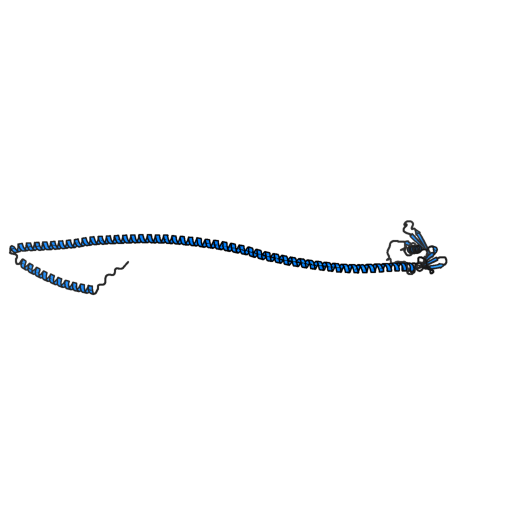.31 279 LYS A N 1
ATOM 2278 C CA . LYS A 1 279 ? 68.556 35.464 -85.699 1.00 65.31 279 LYS A CA 1
ATOM 2279 C C . LYS A 1 279 ? 69.309 36.487 -84.852 1.00 65.31 279 LYS A C 1
ATOM 2281 O O . LYS A 1 279 ? 68.676 37.350 -84.240 1.00 65.31 279 LYS A O 1
ATOM 2286 N N . ASN A 1 280 ? 70.638 36.410 -84.827 1.00 66.75 280 ASN A N 1
ATOM 2287 C CA . ASN A 1 280 ? 71.482 37.369 -84.123 1.00 66.75 280 ASN A CA 1
ATOM 2288 C C . ASN A 1 280 ? 71.407 38.753 -84.773 1.00 66.75 280 ASN A C 1
ATOM 2290 O O . ASN A 1 280 ? 71.194 39.726 -84.060 1.00 66.75 280 ASN A O 1
ATOM 2294 N N . LEU A 1 281 ? 71.455 38.849 -86.106 1.00 69.38 281 LEU A N 1
ATOM 2295 C CA . LEU A 1 281 ? 71.252 40.108 -86.827 1.00 69.38 281 LEU A CA 1
ATOM 2296 C C . LEU A 1 281 ? 69.890 40.743 -86.511 1.00 69.38 281 LEU A C 1
ATOM 2298 O O . LEU A 1 281 ? 69.824 41.928 -86.200 1.00 69.38 281 LEU A O 1
ATOM 2302 N N . ILE A 1 282 ? 68.802 39.973 -86.565 1.00 67.06 282 ILE A N 1
ATOM 2303 C CA . ILE A 1 282 ? 67.463 40.485 -86.260 1.00 67.06 282 ILE A CA 1
ATOM 2304 C C . ILE A 1 282 ? 67.366 40.938 -84.802 1.00 67.06 282 ILE A C 1
ATOM 2306 O O . ILE A 1 282 ? 66.840 42.019 -84.543 1.00 67.06 282 ILE A O 1
ATOM 2310 N N . ARG A 1 283 ? 67.925 40.182 -83.847 1.00 66.00 283 ARG A N 1
ATOM 2311 C CA . ARG A 1 283 ? 68.038 40.627 -82.446 1.00 66.00 283 ARG A CA 1
ATOM 2312 C C . ARG A 1 283 ? 68.821 41.934 -82.323 1.00 66.00 283 ARG A C 1
ATOM 2314 O O . ARG A 1 283 ? 68.385 42.824 -81.606 1.00 66.00 283 ARG A O 1
ATOM 2321 N N . SER A 1 284 ? 69.926 42.064 -83.050 1.00 62.88 284 SER A N 1
ATOM 2322 C CA . SER A 1 284 ? 70.790 43.245 -83.049 1.00 62.88 284 SER A CA 1
ATOM 2323 C C . SER A 1 284 ? 70.251 44.431 -83.843 1.00 62.88 284 SER A C 1
ATOM 2325 O O . SER A 1 284 ? 70.909 45.461 -83.853 1.00 62.88 284 SER A O 1
ATOM 2327 N N . VAL A 1 285 ? 69.115 44.334 -84.537 1.00 63.12 285 VAL A N 1
ATOM 2328 C CA . VAL A 1 285 ? 68.579 45.481 -85.290 1.00 63.12 285 VAL A CA 1
ATOM 2329 C C . VAL A 1 285 ? 67.109 45.757 -84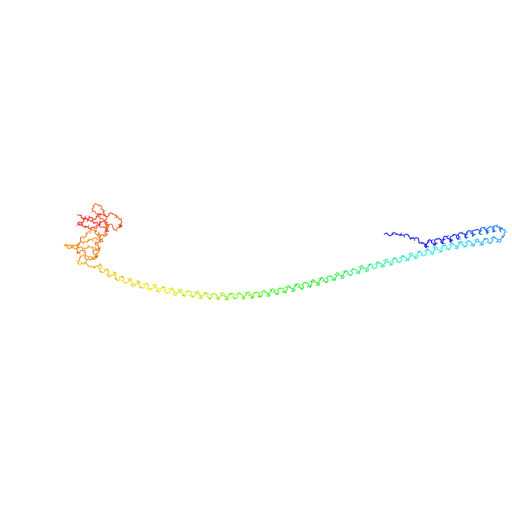.999 1.00 63.12 285 VAL A C 1
ATOM 2331 O O . VAL A 1 285 ? 66.719 46.913 -84.880 1.00 63.12 285 VAL A O 1
ATOM 2334 N N . TRP A 1 286 ? 66.287 44.722 -84.858 1.00 63.75 286 TRP A N 1
ATOM 2335 C CA . TRP A 1 286 ? 64.865 44.849 -84.523 1.00 63.75 286 TRP A CA 1
ATOM 2336 C C . TRP A 1 286 ? 64.544 44.440 -83.085 1.00 63.75 286 TRP A C 1
ATOM 2338 O O . TRP A 1 286 ? 63.457 44.739 -82.608 1.00 63.75 286 TRP A O 1
ATOM 2348 N N . GLY A 1 287 ? 65.471 43.776 -82.389 1.00 58.97 287 GLY A N 1
ATOM 2349 C CA . GLY A 1 287 ? 65.367 43.501 -80.953 1.00 58.97 287 GLY A CA 1
ATOM 2350 C C . GLY A 1 287 ? 65.948 44.601 -80.061 1.00 58.97 287 GLY A C 1
ATOM 2351 O O . GLY A 1 287 ? 65.958 44.431 -78.846 1.00 58.97 287 GLY A O 1
ATOM 2352 N N . LEU A 1 288 ? 66.456 45.692 -80.641 1.00 56.91 288 LEU A N 1
ATOM 2353 C CA . LEU A 1 288 ? 67.032 46.806 -79.896 1.00 56.91 288 LEU A CA 1
ATOM 2354 C C . LEU A 1 288 ? 65.971 47.887 -79.682 1.00 56.91 288 LEU A C 1
ATOM 2356 O O . LEU A 1 288 ? 65.581 48.563 -80.633 1.00 56.91 288 LEU A O 1
ATOM 2360 N N . ASP A 1 289 ? 65.531 48.061 -78.438 1.00 55.62 289 ASP A N 1
ATOM 2361 C CA . ASP A 1 289 ? 64.768 49.238 -78.019 1.00 55.62 289 ASP A CA 1
ATOM 2362 C C . ASP A 1 289 ? 65.724 50.438 -78.011 1.00 55.62 289 ASP A C 1
ATOM 2364 O O . ASP A 1 289 ? 66.501 50.666 -77.078 1.00 55.62 289 ASP A O 1
ATOM 2368 N N . LEU A 1 290 ? 65.780 51.141 -79.143 1.00 57.16 290 LEU A N 1
ATOM 2369 C CA . LEU A 1 290 ? 66.692 52.261 -79.330 1.00 57.16 290 LEU A CA 1
ATOM 2370 C C . LEU A 1 290 ? 66.083 53.527 -78.729 1.00 57.16 290 LEU A C 1
ATOM 2372 O O . LEU A 1 290 ? 65.153 54.113 -79.284 1.00 57.16 290 LEU A O 1
ATOM 2376 N N . LYS A 1 291 ? 66.665 54.003 -77.631 1.00 58.44 291 LYS A N 1
ATOM 2377 C CA . LYS A 1 291 ? 66.331 55.293 -77.028 1.00 58.44 291 LYS A CA 1
ATOM 2378 C C . LYS A 1 291 ? 67.234 56.379 -77.602 1.00 58.44 291 LYS A C 1
ATOM 2380 O O . LYS A 1 291 ? 68.457 56.250 -77.590 1.00 58.44 291 LYS A O 1
ATOM 2385 N N . LEU A 1 292 ? 66.649 57.467 -78.099 1.00 55.72 292 LEU A N 1
ATOM 2386 C CA . LEU A 1 292 ? 67.418 58.625 -78.556 1.00 55.72 292 LEU A CA 1
ATOM 2387 C C . LEU A 1 292 ? 68.107 59.291 -77.353 1.00 55.72 292 LEU A C 1
ATOM 2389 O O . LEU A 1 292 ? 67.446 59.683 -76.390 1.00 55.72 292 LEU A O 1
ATOM 2393 N N . VAL A 1 293 ? 69.427 59.449 -77.417 1.00 62.47 293 VAL A N 1
ATOM 2394 C CA . VAL A 1 293 ? 70.225 60.143 -76.402 1.00 62.47 293 VAL A CA 1
ATOM 2395 C C . VAL A 1 293 ? 71.036 61.236 -77.092 1.00 62.47 293 VAL A C 1
ATOM 2397 O O . VAL A 1 293 ? 72.060 60.991 -77.725 1.00 62.47 293 VAL A O 1
ATOM 2400 N N . GLY A 1 294 ? 70.549 62.472 -76.979 1.00 67.00 294 GLY A N 1
ATOM 2401 C CA . GLY A 1 294 ? 71.106 63.640 -77.666 1.00 67.00 294 GLY A CA 1
ATOM 2402 C C . GLY A 1 294 ? 70.587 63.812 -79.099 1.00 67.00 294 GLY A C 1
ATOM 2403 O O . GLY A 1 294 ? 69.642 63.156 -79.522 1.00 67.00 294 GLY A O 1
ATOM 2404 N N . ASN A 1 295 ? 71.199 64.725 -79.857 1.00 61.31 295 ASN A N 1
ATOM 2405 C CA . ASN A 1 295 ? 70.676 65.145 -81.166 1.00 61.31 295 ASN A CA 1
ATOM 2406 C C . ASN A 1 295 ? 71.008 64.190 -82.328 1.00 61.31 295 ASN A C 1
ATOM 2408 O O . ASN A 1 295 ? 70.541 64.419 -83.442 1.00 61.31 295 ASN A O 1
ATOM 2412 N N . SER A 1 296 ? 71.823 63.153 -82.111 1.00 53.03 296 SER A N 1
ATOM 2413 C CA . SER A 1 296 ? 72.298 62.292 -83.206 1.00 53.03 296 SER A CA 1
ATOM 2414 C C . SER A 1 296 ? 72.714 60.873 -82.800 1.00 53.03 296 SER A C 1
ATOM 2416 O O . SER A 1 296 ? 73.293 60.172 -83.627 1.00 53.03 296 SER A O 1
ATOM 2418 N N . SER A 1 297 ? 72.450 60.442 -81.564 1.00 55.47 297 SER A N 1
ATOM 2419 C CA . SER A 1 297 ? 72.931 59.153 -81.047 1.00 55.47 297 SER A CA 1
ATOM 2420 C C . SER A 1 297 ? 71.796 58.359 -80.408 1.00 55.47 297 SER A C 1
ATOM 2422 O O . SER A 1 297 ? 70.901 58.936 -79.792 1.00 55.47 297 SER A O 1
ATOM 2424 N N . TYR A 1 298 ? 71.839 57.034 -80.545 1.00 59.16 298 TYR A N 1
ATOM 2425 C CA . TYR A 1 298 ? 70.875 56.116 -79.938 1.00 59.16 298 TYR A CA 1
ATOM 2426 C C . TYR A 1 298 ? 71.593 55.152 -78.990 1.00 59.16 298 TYR A C 1
ATOM 2428 O O . TYR A 1 298 ? 72.698 54.689 -79.289 1.00 59.16 298 TYR A O 1
ATOM 2436 N N . LEU A 1 299 ? 70.951 54.864 -77.860 1.00 57.69 299 LEU A N 1
ATOM 2437 C CA . LEU A 1 299 ? 71.377 53.883 -76.869 1.00 57.69 299 LEU A CA 1
ATOM 2438 C C . LEU A 1 299 ? 70.434 52.683 -76.911 1.00 57.69 299 LEU A C 1
ATOM 2440 O O . LEU A 1 299 ? 69.220 52.843 -77.026 1.00 57.69 299 LEU A O 1
ATOM 2444 N N . ILE A 1 300 ? 71.012 51.490 -76.822 1.00 56.56 300 ILE A N 1
ATOM 2445 C CA . ILE A 1 300 ? 70.266 50.253 -76.614 1.00 56.56 300 ILE A CA 1
ATOM 2446 C C . ILE A 1 300 ? 69.927 50.201 -75.132 1.00 56.56 300 ILE A C 1
ATOM 2448 O O . ILE A 1 300 ? 70.803 49.906 -74.321 1.00 56.56 300 ILE A O 1
ATOM 2452 N N . ASP A 1 301 ? 68.682 50.496 -74.778 1.00 53.75 301 ASP A N 1
ATOM 2453 C CA . ASP A 1 301 ? 68.212 50.223 -73.427 1.00 53.75 301 ASP A CA 1
ATOM 2454 C C . ASP A 1 301 ? 67.703 48.780 -73.429 1.00 53.75 301 ASP A C 1
ATOM 2456 O O . ASP A 1 301 ? 66.623 48.477 -73.930 1.00 53.75 301 ASP A O 1
ATOM 2460 N N . GLY A 1 302 ? 68.516 47.842 -72.937 1.00 47.56 302 GLY A N 1
ATOM 2461 C CA . GLY A 1 302 ? 68.122 46.430 -72.842 1.00 47.56 302 GLY A CA 1
ATOM 2462 C C . GLY A 1 302 ? 66.954 46.184 -71.874 1.00 47.56 302 GLY A C 1
ATOM 2463 O O . GLY A 1 302 ? 66.589 45.031 -71.645 1.00 47.56 302 GLY A O 1
ATOM 2464 N N . TRP A 1 303 ? 66.414 47.243 -71.262 1.00 48.44 303 TRP A N 1
ATOM 2465 C CA . TRP A 1 303 ? 65.493 47.204 -70.142 1.00 48.44 303 TRP A CA 1
ATOM 2466 C C . TRP A 1 303 ? 64.399 48.289 -70.248 1.00 48.44 303 TRP A C 1
ATOM 2468 O O . TRP A 1 303 ? 64.397 49.191 -69.421 1.00 48.44 303 TRP A O 1
ATOM 2478 N N . ALA A 1 304 ? 63.413 48.202 -71.160 1.00 43.44 304 ALA A N 1
ATOM 2479 C CA . ALA A 1 304 ? 62.028 48.618 -70.828 1.00 43.44 304 ALA A CA 1
ATOM 2480 C C . ALA A 1 304 ? 60.965 48.483 -71.938 1.00 43.44 304 ALA A C 1
ATOM 2482 O O . ALA A 1 304 ? 61.010 49.139 -72.962 1.00 43.44 304 ALA A O 1
ATOM 2483 N N . SER A 1 305 ? 59.864 47.832 -71.546 1.00 46.47 305 SER A N 1
ATOM 2484 C CA . SER A 1 305 ? 58.469 48.249 -71.780 1.00 46.47 305 SER A CA 1
ATOM 2485 C C . SER A 1 305 ? 57.948 48.403 -73.221 1.00 46.47 305 SER A C 1
ATOM 2487 O O . SER A 1 305 ? 58.065 49.441 -73.859 1.00 46.47 305 SER A O 1
ATOM 2489 N N . TYR A 1 306 ? 57.136 47.425 -73.619 1.00 46.72 306 TYR A N 1
ATOM 2490 C CA . TYR A 1 306 ? 56.265 47.387 -74.805 1.00 46.72 306 TYR A CA 1
ATOM 2491 C C . TYR A 1 306 ? 55.209 48.523 -74.939 1.00 46.72 306 TYR A C 1
ATOM 2493 O O . TYR A 1 306 ? 54.272 48.377 -75.722 1.00 46.72 306 TYR A O 1
ATOM 2501 N N . PHE A 1 307 ? 55.289 49.629 -74.186 1.00 46.53 307 PHE A N 1
ATOM 2502 C CA . PHE A 1 307 ? 54.180 50.590 -74.050 1.00 46.53 307 PHE A CA 1
ATOM 2503 C C . PHE A 1 307 ? 54.508 52.078 -74.253 1.00 46.53 307 PHE A C 1
ATOM 2505 O O . PHE A 1 307 ? 53.611 52.896 -74.048 1.00 46.53 307 PHE A O 1
ATOM 2512 N N . ASP A 1 308 ? 55.708 52.467 -74.696 1.00 44.22 308 ASP A N 1
ATOM 2513 C CA . ASP A 1 308 ? 55.934 53.877 -75.055 1.00 44.22 308 ASP A CA 1
ATOM 2514 C C . ASP A 1 308 ? 55.496 54.160 -76.506 1.00 44.22 308 ASP A C 1
ATOM 2516 O O . ASP A 1 308 ? 56.039 53.639 -77.479 1.00 44.22 308 ASP A O 1
ATOM 2520 N N . VAL A 1 309 ? 54.456 54.983 -76.646 1.00 46.34 309 VAL A N 1
ATOM 2521 C CA . VAL A 1 309 ? 53.721 55.308 -77.887 1.00 46.34 309 VAL A CA 1
ATOM 2522 C C . VAL A 1 309 ? 54.467 56.273 -78.821 1.00 46.34 309 VAL A C 1
ATOM 2524 O O . VAL A 1 309 ? 53.909 56.728 -79.817 1.00 46.34 309 VAL A O 1
ATOM 2527 N N . ASN A 1 310 ? 55.737 56.564 -78.543 1.00 47.06 310 ASN A N 1
ATOM 2528 C CA . ASN A 1 310 ? 56.556 57.495 -79.316 1.00 47.06 310 ASN A CA 1
ATOM 2529 C C . ASN A 1 310 ? 57.642 56.783 -80.127 1.00 47.06 310 ASN A C 1
ATOM 2531 O O . ASN A 1 310 ? 58.813 57.159 -80.083 1.00 47.06 310 ASN A O 1
ATOM 2535 N N . TRP A 1 311 ? 57.259 55.777 -80.916 1.00 43.19 311 TRP A N 1
ATOM 2536 C CA . TRP A 1 311 ? 58.143 55.317 -81.984 1.00 43.19 311 TRP A CA 1
ATOM 2537 C C . TRP A 1 311 ? 58.265 56.440 -83.030 1.00 43.19 311 TRP A C 1
ATOM 2539 O O . TRP A 1 311 ? 57.238 56.886 -83.557 1.00 43.19 311 TRP A O 1
ATOM 2549 N N . PRO A 1 312 ? 59.476 56.943 -83.338 1.00 43.78 312 PRO A N 1
ATOM 2550 C CA . PRO A 1 312 ? 59.643 57.938 -84.387 1.00 43.78 312 PRO A CA 1
ATOM 2551 C C . PRO A 1 312 ? 59.121 57.349 -85.703 1.00 43.78 312 PRO A C 1
ATOM 2553 O O . PRO A 1 312 ? 59.393 56.197 -86.034 1.00 43.78 312 PRO A O 1
ATOM 2556 N N . GLY A 1 313 ? 58.296 58.128 -86.407 1.00 41.28 313 GLY A N 1
ATOM 2557 C CA . GLY A 1 313 ? 57.474 57.659 -87.521 1.00 41.28 313 GLY A CA 1
ATOM 2558 C C . GLY A 1 313 ? 58.230 56.917 -88.644 1.00 41.28 313 GLY A C 1
ATOM 2559 O O . GLY A 1 313 ? 59.454 56.986 -88.741 1.00 41.28 313 GLY A O 1
ATOM 2560 N N . PRO A 1 314 ? 57.492 56.240 -89.545 1.00 39.75 314 PRO A N 1
ATOM 2561 C CA . PRO A 1 314 ? 57.959 55.133 -90.399 1.00 39.75 314 PRO A CA 1
ATOM 2562 C C . PRO A 1 314 ? 59.004 55.445 -91.498 1.00 39.75 314 PRO A C 1
ATOM 2564 O O . PRO A 1 314 ? 59.146 54.672 -92.441 1.00 39.75 314 PRO A O 1
ATOM 2567 N N . TYR A 1 315 ? 59.766 56.540 -91.418 1.00 44.22 315 TYR A N 1
ATOM 2568 C CA . TYR A 1 315 ? 60.628 57.000 -92.514 1.00 44.22 315 TYR A CA 1
ATOM 2569 C C . TYR A 1 315 ? 62.007 57.510 -92.083 1.00 44.22 315 TYR A C 1
ATOM 2571 O O . TYR A 1 315 ? 62.498 58.504 -92.618 1.00 44.22 315 TYR A O 1
ATOM 2579 N N . LEU A 1 316 ? 62.689 56.815 -91.174 1.00 47.03 316 LEU A N 1
ATOM 2580 C CA . LEU A 1 316 ? 64.128 57.025 -91.007 1.00 47.03 316 LEU A CA 1
ATOM 2581 C C . LEU A 1 316 ? 64.891 56.210 -92.062 1.00 47.03 316 LEU A C 1
ATOM 2583 O O . LEU A 1 316 ? 65.011 54.989 -91.979 1.00 47.03 316 LEU A O 1
ATOM 2587 N N . LYS A 1 317 ? 65.380 56.899 -93.102 1.00 43.72 317 LYS A N 1
ATOM 2588 C CA . LYS A 1 317 ? 66.350 56.341 -94.052 1.00 43.72 317 LYS A CA 1
ATOM 2589 C C . LYS A 1 317 ? 67.733 56.447 -93.426 1.00 43.72 317 LYS A C 1
ATOM 2591 O O . LYS A 1 317 ? 68.268 57.542 -93.306 1.00 43.72 317 LYS A O 1
ATOM 2596 N N . PHE A 1 318 ? 68.301 55.313 -93.042 1.00 49.72 318 PHE A N 1
ATOM 2597 C CA . PHE A 1 318 ? 69.691 55.234 -92.615 1.00 49.72 318 PHE A CA 1
ATOM 2598 C C . PHE A 1 318 ? 70.532 54.703 -93.770 1.00 49.72 318 PHE A C 1
ATOM 2600 O O . PHE A 1 318 ? 70.237 53.647 -94.328 1.00 49.72 318 PHE A O 1
ATOM 2607 N N . LYS A 1 319 ? 71.573 55.444 -94.146 1.00 44.38 319 LYS A N 1
ATOM 2608 C CA . LYS A 1 319 ? 72.492 55.070 -95.224 1.00 44.38 319 LYS A CA 1
ATOM 2609 C C . LYS A 1 319 ? 73.580 54.114 -94.734 1.00 44.38 319 LYS A C 1
ATOM 2611 O O . LYS A 1 319 ? 74.028 53.256 -95.489 1.00 44.38 319 LYS A O 1
ATOM 2616 N N . ARG A 1 320 ? 73.993 54.247 -93.468 1.00 46.47 320 ARG A N 1
ATOM 2617 C CA . ARG A 1 320 ? 74.948 53.350 -92.798 1.00 46.47 320 ARG A CA 1
ATOM 2618 C C . ARG A 1 320 ? 74.732 53.384 -91.290 1.00 46.47 320 ARG A C 1
ATOM 2620 O O . ARG A 1 320 ? 74.651 54.471 -90.718 1.00 46.47 320 ARG A O 1
ATOM 2627 N N . ILE A 1 321 ? 74.692 52.207 -90.672 1.00 53.50 321 ILE A N 1
ATOM 2628 C CA . ILE A 1 321 ? 74.653 52.032 -89.218 1.00 53.50 321 ILE A CA 1
ATOM 2629 C C . ILE A 1 321 ? 76.011 51.477 -88.785 1.00 53.50 321 ILE A C 1
ATOM 2631 O O . ILE A 1 321 ? 76.477 50.480 -89.335 1.00 53.50 321 ILE A O 1
ATOM 2635 N N . ILE A 1 322 ? 76.663 52.141 -87.834 1.00 53.75 322 ILE A N 1
ATOM 2636 C CA . ILE A 1 322 ? 77.920 51.706 -87.221 1.00 53.75 322 ILE A CA 1
ATOM 2637 C C . ILE A 1 322 ? 77.644 51.494 -85.739 1.00 53.75 322 ILE A C 1
ATOM 2639 O O . ILE A 1 322 ? 77.275 52.431 -85.037 1.00 53.75 322 ILE A O 1
ATOM 2643 N N . ILE A 1 323 ? 77.825 50.265 -85.268 1.00 55.00 323 ILE A N 1
ATOM 2644 C CA . ILE A 1 323 ? 77.665 49.917 -83.858 1.00 55.00 323 ILE A CA 1
ATOM 2645 C C . ILE A 1 323 ? 79.056 49.889 -83.230 1.00 55.00 323 ILE A C 1
ATOM 2647 O O . ILE A 1 323 ? 79.931 49.148 -83.674 1.00 55.00 323 ILE A O 1
ATOM 2651 N N . THR A 1 324 ? 79.261 50.715 -82.211 1.00 63.00 324 THR A N 1
ATOM 2652 C CA . THR A 1 324 ? 80.527 50.832 -81.474 1.00 63.00 324 THR A CA 1
ATOM 2653 C C . THR A 1 324 ? 80.272 50.586 -79.989 1.00 63.00 324 THR A C 1
ATOM 2655 O O . THR A 1 324 ? 79.302 51.135 -79.475 1.00 63.00 324 THR A O 1
ATOM 2658 N N . PRO A 1 325 ? 81.099 49.803 -79.276 1.00 57.41 325 PRO A N 1
ATOM 2659 C CA . PRO A 1 325 ? 80.946 49.625 -77.831 1.00 57.41 325 PRO A CA 1
ATOM 2660 C C . PRO A 1 325 ? 80.976 50.979 -77.114 1.00 57.41 325 PRO A C 1
ATOM 2662 O O . PRO A 1 325 ? 81.816 51.825 -77.445 1.00 57.41 325 PRO A O 1
ATOM 2665 N N . TYR A 1 326 ? 80.073 51.212 -76.157 1.00 66.44 326 TYR A N 1
ATOM 2666 C CA . TYR A 1 326 ? 80.102 52.453 -75.389 1.00 66.44 326 TYR A CA 1
ATOM 2667 C C . TYR A 1 326 ? 81.245 52.407 -74.374 1.00 66.44 326 TYR A C 1
ATOM 2669 O O . TYR A 1 326 ? 81.401 51.441 -73.631 1.00 66.44 326 TYR A O 1
ATOM 2677 N N . TYR A 1 327 ? 82.069 53.457 -74.346 1.00 64.94 327 TYR A N 1
ATOM 2678 C CA . TYR A 1 327 ? 83.407 53.414 -73.737 1.00 64.94 327 TYR A CA 1
ATOM 2679 C C . TYR A 1 327 ? 83.421 53.120 -72.222 1.00 64.94 327 TYR A C 1
ATOM 2681 O O . TYR A 1 327 ? 84.472 52.775 -71.691 1.00 64.94 327 TYR A O 1
ATOM 2689 N N . ASN A 1 328 ? 82.271 53.221 -71.540 1.00 64.06 328 ASN A N 1
ATOM 2690 C CA . ASN A 1 328 ? 82.142 53.044 -70.089 1.00 64.06 328 ASN A CA 1
ATOM 2691 C C . ASN A 1 328 ? 81.092 52.007 -69.650 1.00 64.06 328 ASN A C 1
ATOM 2693 O O . ASN A 1 328 ? 80.909 51.828 -68.447 1.00 64.06 328 ASN A O 1
ATOM 2697 N N . CYS A 1 329 ? 80.404 51.329 -70.573 1.00 61.12 329 CYS A N 1
ATOM 2698 C CA . CYS A 1 329 ? 79.395 50.329 -70.223 1.00 61.12 329 CYS A CA 1
ATOM 2699 C C . CYS A 1 329 ? 79.445 49.177 -71.243 1.00 61.12 329 CYS A C 1
ATOM 2701 O O . CYS A 1 329 ? 78.992 49.354 -72.371 1.00 61.12 329 CYS A O 1
ATOM 2703 N N . PRO A 1 330 ? 80.032 48.011 -70.899 1.00 57.19 330 PRO A N 1
ATOM 2704 C CA . PRO A 1 330 ? 80.258 46.919 -71.855 1.00 57.19 330 PRO A CA 1
ATOM 2705 C C . PRO A 1 330 ? 78.969 46.250 -72.354 1.00 57.19 330 PRO A C 1
ATOM 2707 O O . PRO A 1 330 ? 79.001 45.512 -73.336 1.00 57.19 330 PRO A O 1
ATOM 2710 N N . GLU A 1 331 ? 77.841 46.515 -71.698 1.00 51.94 331 GLU A N 1
ATOM 2711 C CA . GLU A 1 331 ? 76.514 46.047 -72.108 1.00 51.94 331 GLU A CA 1
ATOM 2712 C C . GLU A 1 331 ? 75.816 47.042 -73.056 1.00 51.94 331 GLU A C 1
ATOM 2714 O O . GLU A 1 331 ? 74.862 46.682 -73.744 1.00 51.94 331 GLU A O 1
ATOM 2719 N N . GLU A 1 332 ? 76.329 48.271 -73.173 1.00 55.38 332 GLU A N 1
ATOM 2720 C CA . GLU A 1 332 ? 75.781 49.313 -74.037 1.00 55.38 332 GLU A CA 1
ATOM 2721 C C . GLU A 1 332 ? 76.598 49.453 -75.321 1.00 55.38 332 GLU A C 1
ATOM 2723 O O . GLU A 1 332 ? 77.832 49.484 -75.331 1.00 55.38 332 GLU A O 1
ATOM 2728 N N . HIS A 1 333 ? 75.892 49.600 -76.438 1.00 55.16 333 HIS A N 1
ATOM 2729 C CA . HIS A 1 333 ? 76.515 49.916 -77.714 1.00 55.16 333 HIS A CA 1
ATOM 2730 C C . HIS A 1 333 ? 75.963 51.240 -78.222 1.00 55.16 333 HIS A C 1
ATOM 2732 O O . HIS A 1 333 ? 74.753 51.471 -78.225 1.00 55.16 333 HIS A O 1
ATOM 2738 N N . LEU A 1 334 ? 76.867 52.104 -78.671 1.00 57.59 334 LEU A N 1
ATOM 2739 C CA . LEU A 1 334 ? 76.526 53.348 -79.326 1.00 57.59 334 LEU A CA 1
ATOM 2740 C C . LEU A 1 334 ? 76.266 53.060 -80.801 1.00 57.59 334 LEU A C 1
ATOM 2742 O O . LEU A 1 334 ? 77.159 52.612 -81.531 1.00 57.59 334 LEU A O 1
ATOM 2746 N N . VAL A 1 335 ? 75.034 53.312 -81.225 1.00 55.41 335 VAL A N 1
ATOM 2747 C CA . VAL A 1 335 ? 74.615 53.123 -82.609 1.00 55.41 335 VAL A CA 1
ATOM 2748 C C . VAL A 1 335 ? 74.720 54.467 -83.323 1.00 55.41 335 VAL A C 1
ATOM 2750 O O . VAL A 1 335 ? 73.903 55.366 -83.129 1.00 55.41 335 VAL A O 1
ATOM 2753 N N . ASN A 1 336 ? 75.761 54.608 -84.141 1.00 55.41 336 ASN A N 1
ATOM 2754 C CA . ASN A 1 336 ? 75.970 55.768 -84.992 1.00 55.41 336 ASN A CA 1
ATOM 2755 C C . ASN A 1 336 ? 75.278 55.541 -86.331 1.00 55.41 336 ASN A C 1
ATOM 2757 O O . ASN A 1 336 ? 75.715 54.738 -87.160 1.00 55.41 336 ASN A O 1
ATOM 2761 N N . CYS A 1 337 ? 74.201 56.282 -86.544 1.00 50.72 337 CYS A N 1
ATOM 2762 C CA . CYS A 1 337 ? 73.461 56.263 -87.789 1.00 50.72 337 CYS A CA 1
ATOM 2763 C C . CYS A 1 337 ? 73.865 57.463 -88.643 1.00 50.72 337 CYS A C 1
ATOM 2765 O O . CYS A 1 337 ? 73.765 58.607 -88.209 1.00 50.72 337 CYS A O 1
ATOM 2767 N N . THR A 1 338 ? 74.279 57.210 -89.880 1.00 55.78 338 THR A N 1
ATOM 2768 C CA . THR A 1 338 ? 74.376 58.263 -90.898 1.00 55.78 338 THR A CA 1
ATOM 2769 C C . THR A 1 338 ? 73.111 58.232 -91.745 1.00 55.78 338 THR A C 1
ATOM 2771 O O . THR A 1 338 ? 72.736 57.174 -92.261 1.00 55.78 338 THR A O 1
ATOM 2774 N N . THR A 1 339 ? 72.426 59.371 -91.831 1.00 53.88 339 THR A N 1
ATOM 2775 C CA . THR A 1 339 ? 71.289 59.595 -92.740 1.00 53.88 339 THR A CA 1
ATOM 2776 C C . THR A 1 339 ? 71.742 59.789 -94.175 1.00 53.88 339 THR A C 1
ATOM 2778 O O . THR A 1 339 ? 72.767 60.481 -94.378 1.00 53.88 339 THR A O 1
#

Foldseek 3Di:
DDDDDDDDQDPVNVVVVVVVVVVVVVVVVVVVVVVVVVVVVVVVLVVPPPDPVSVVVVVVVVVVVVVVVVVVVVVVVVVVVVVVVVVVVVVVVVVVVVVVVVVVVVVVVVVVVVVVVVVVVVVVVVVVVVVVVVVVVVVVVVVVVVVVVVVVVVVVVVVVVVVVVVVVVVVVVVVVVVVVVVVVVVVVVVVVVVVVVVVVVVVVVVVVVVVVVVVVVVVVVVVVVCCVQQPFFQDPQGDRGPQWDWHDDPPQWIWIAHSVRQDTDIDRNVQPGGPVSVVVVCCVPVVFPWDDDPDFKTKRPNDDDPDDPDDPDRDDDFPDWDWAQDPPDNVIIIIGTDD

Radius of gyration: 97.84 Å; chains: 1; bounding box: 168×79×231 Å

Secondary structure (DSSP, 8-state):
----PPPPPPHHHHHHHHHHHHHHHHHHHHHHHHHHHHHHHHHHHHHSTT-HHHHHHHHHHHHHHHHHHHHHHHHHHHHHHHHHHHHHHHHHHHHHHHHHHHHHHHHHHHHHHHHHHHHHHHHHHHHHHHHHHHHHHHHHHHHHHHHHHHHHHHHHHHHHHHHHHHHHHHHHHHHHHHHHHHHHHHHHHHHHHHHHHHHHHHHHHHHHHHHHHHHHHHHHHHHHHHHHHS-SS--TTS-SSTTS-EEE-STTEEEEE-TTS--EEEEEGGG--SHHHHHHHHHTTTS--EEE-SSS-EEE-SS--TT---PPPS----SEEEEEEETTEEEEEEEEEE-

pLDDT: mean 79.12, std 18.13, range [37.19, 98.31]